Protein AF-A0A2E9WPB1-F1 (afdb_monomer)

Radius of gyration: 31.23 Å; Cα contacts (8 Å, |Δi|>4): 166; chains: 1; bounding box: 77×35×114 Å

Sequence (218 aa):
MKWTTATLALFSVGTLLLTGKVLLHPNRATPSEILDGVQAARERGITDTALLLRDLDRAVRDSASDASEPADPNLAVQLLRCRAELRAHLGDYKTAMEDLDTALALDTEAEAGLSHLKLVYQAEDGDRSGALLAALTLRDRFPKFLQAHTLAGTLASEEAEAALQRAIAKTDHTLLRQDSVSARPLLATIAARAAGADPERARQATPLRGLFLPKHRM

Solvent-accessible surface area (backbone atoms only — not comparable to full-atom values): 12396 Å² total; per-residue (Å²): 136,86,84,68,81,68,71,68,61,61,61,64,58,59,58,53,66,70,57,54,74,77,76,72,68,75,92,67,77,47,50,65,57,47,48,53,52,48,54,55,34,54,76,69,65,60,77,63,58,70,61,50,47,54,52,42,58,46,26,57,50,48,56,74,65,50,84,89,50,84,70,52,59,67,59,53,31,50,45,27,46,56,44,18,54,55,32,40,75,72,68,38,28,68,66,14,38,53,30,37,51,57,34,55,72,58,73,51,96,54,45,70,61,48,50,50,53,39,35,52,35,37,32,74,72,63,43,41,70,62,25,29,57,50,25,48,51,47,21,71,75,36,76,84,45,62,67,30,50,53,50,24,52,49,44,50,50,52,53,50,50,52,49,49,51,52,51,50,54,52,40,56,75,71,41,57,74,72,55,28,64,63,39,49,61,43,53,51,55,53,70,51,93,52,92,85,37,67,70,54,32,59,56,44,49,56,64,50,53,58,71,76,50,84,80,77,82,124

Nearest PDB structures (foldseek):
  5l0y-assembly7_G  TM=8.390E-01  e=1.234E-03  Thermochaetoides thermophila DSM 1495
  5l0y-assembly2_B  TM=8.206E-01  e=1.974E-03  Thermochaetoides thermophila DSM 1495
  5l0y-assembly3_C  TM=8.207E-01  e=3.469E-03  Thermochaetoides thermophila DSM 1495
  5l0y-assembly1_A  TM=7.966E-01  e=3.811E-03  Thermochaetoides thermophila DSM 1495
  5l0w-assembly1_B  TM=7.202E-01  e=4.388E-03  Thermochaetoides thermophila

pLDDT: mean 83.39, std 17.53, range [34.84, 98.44]

Foldseek 3Di:
DDDDPPPVVVVVVVVCVVCVVVPPDDCDQALVSLLVVLVVCVVVVPDPLVVNLVSLVVNLVCLVPDPPDDRDLVSNLSSLQSNLVSCVVVVNLVVSLVSLVVNCVSPDPCNLVSQLVNLVSCVSPPVLVVSLVSLVVSCVVVVPPVSSVVSNVVSVVVVLVVVLVVVLVVLCVQADPVLSVVLNVLSCLLSDPDPPCPVVNVVSVVVNVVRNDDPPDD

Secondary structure (DSSP, 8-state):
----TTSSHHHHHHTHHHHTTSS----PPPHHHHHHHHHHHHHTT---HHHHHHHHHHHHHHHHH-SSS---HHHHHHHHHHHHHHHHHTT-HHHHHHHHHHHHTT--TTHHHHHHHHHHHHHHTT-HHHHHHHHHHHHHH-TT-HHHHHHHHHHHHHHHHHHHHHHHHHHHHHS-HHHHHHHHHHHHHHH---TT-HHHHHHHHHHHHHHTS-----

Mean predicted aligned error: 11.28 Å

Structure (mmCIF, N/CA/C/O backbone):
data_AF-A0A2E9WPB1-F1
#
_entry.id   AF-A0A2E9WPB1-F1
#
loop_
_atom_site.group_PDB
_atom_site.id
_atom_site.type_symbol
_atom_site.label_atom_id
_atom_site.label_alt_id
_atom_site.label_comp_id
_atom_site.label_asym_id
_atom_site.label_entity_id
_atom_site.label_seq_id
_atom_site.pdbx_PDB_ins_code
_atom_site.Cartn_x
_atom_site.Cartn_y
_atom_site.Cartn_z
_atom_site.occupancy
_atom_site.B_iso_or_equiv
_atom_site.auth_seq_id
_atom_site.auth_comp_id
_atom_site.auth_asym_id
_atom_site.auth_atom_id
_atom_site.pdbx_PDB_model_num
ATOM 1 N N . MET A 1 1 ? 39.490 -15.610 -75.247 1.00 46.75 1 MET A N 1
ATOM 2 C CA . MET A 1 1 ? 38.350 -15.790 -74.319 1.00 46.75 1 MET A CA 1
ATOM 3 C C . MET A 1 1 ? 37.928 -14.427 -73.800 1.00 46.75 1 MET A C 1
ATOM 5 O O . MET A 1 1 ? 38.699 -13.795 -73.093 1.00 46.75 1 MET A O 1
ATOM 9 N N . LYS A 1 2 ? 36.766 -13.935 -74.242 1.00 43.31 2 LYS A N 1
ATOM 10 C CA . LYS A 1 2 ? 36.213 -12.634 -73.847 1.00 43.31 2 LYS A CA 1
ATOM 11 C C . LYS A 1 2 ? 35.407 -12.841 -72.565 1.00 43.31 2 LYS A C 1
ATOM 13 O O . LYS A 1 2 ? 34.354 -13.466 -72.616 1.00 43.31 2 LYS A O 1
ATOM 18 N N . TRP A 1 3 ? 35.927 -12.380 -71.433 1.00 45.41 3 TRP A N 1
ATOM 19 C CA . TRP A 1 3 ? 35.174 -12.347 -70.183 1.00 45.41 3 TRP A CA 1
ATOM 20 C C . TRP A 1 3 ? 34.178 -11.195 -70.274 1.00 45.41 3 TRP A C 1
ATOM 22 O O . TRP A 1 3 ? 34.555 -10.026 -70.305 1.00 45.41 3 TRP A O 1
ATOM 32 N N . THR A 1 4 ? 32.906 -11.545 -70.425 1.00 57.31 4 THR A N 1
ATOM 33 C CA . THR A 1 4 ? 31.789 -10.609 -70.435 1.00 57.31 4 THR A CA 1
ATOM 34 C C . THR A 1 4 ? 31.564 -10.056 -69.033 1.00 57.31 4 THR A C 1
ATOM 36 O O . THR A 1 4 ? 31.562 -10.795 -68.053 1.00 57.31 4 THR A O 1
ATOM 39 N N . THR A 1 5 ? 31.315 -8.755 -68.994 1.00 53.75 5 THR A N 1
ATOM 40 C CA . THR A 1 5 ? 30.950 -7.819 -67.916 1.00 53.75 5 THR A CA 1
ATOM 41 C C . THR A 1 5 ? 29.921 -8.273 -66.860 1.00 53.75 5 THR A C 1
ATOM 43 O O . THR A 1 5 ? 29.579 -7.491 -65.979 1.00 53.75 5 THR A O 1
ATOM 46 N N . ALA A 1 6 ? 29.440 -9.515 -66.888 1.00 48.97 6 ALA A N 1
ATOM 47 C CA . ALA A 1 6 ? 28.387 -10.018 -66.007 1.00 48.97 6 ALA A CA 1
ATOM 48 C C . ALA A 1 6 ? 28.873 -10.440 -64.604 1.00 48.97 6 ALA A C 1
ATOM 50 O O . ALA A 1 6 ? 28.089 -10.425 -63.660 1.00 48.97 6 ALA A O 1
ATOM 51 N N . THR A 1 7 ? 30.152 -10.780 -64.418 1.00 50.19 7 THR A N 1
ATOM 52 C CA . THR A 1 7 ? 30.664 -11.260 -63.117 1.00 50.19 7 THR A CA 1
ATOM 53 C C . THR A 1 7 ? 31.031 -10.149 -62.130 1.00 50.19 7 THR A C 1
ATOM 55 O O . THR A 1 7 ? 31.076 -10.402 -60.930 1.00 50.19 7 THR A O 1
ATOM 58 N N . LEU A 1 8 ? 31.226 -8.909 -62.589 1.00 44.50 8 LEU A N 1
ATOM 59 C CA . LEU A 1 8 ? 31.570 -7.778 -61.713 1.00 44.50 8 LEU A CA 1
ATOM 60 C C . LEU A 1 8 ? 30.343 -7.110 -61.065 1.00 44.50 8 LEU A C 1
ATOM 62 O O . LEU A 1 8 ? 30.479 -6.451 -60.039 1.00 44.50 8 LEU A O 1
ATOM 66 N N . ALA A 1 9 ? 29.140 -7.328 -61.608 1.00 45.94 9 ALA A N 1
ATOM 67 C CA . ALA A 1 9 ? 27.898 -6.779 -61.055 1.00 45.94 9 ALA A CA 1
ATOM 68 C C . ALA A 1 9 ? 27.346 -7.581 -59.858 1.00 45.94 9 ALA A C 1
ATOM 70 O O . ALA A 1 9 ? 26.550 -7.061 -59.083 1.00 45.94 9 ALA A O 1
ATOM 71 N N . LEU A 1 10 ? 27.775 -8.834 -59.669 1.00 45.06 10 LEU A N 1
ATOM 72 C CA . LEU A 1 10 ? 27.308 -9.675 -58.557 1.00 45.06 10 LEU A CA 1
ATOM 73 C C . LEU A 1 10 ? 28.040 -9.399 -57.233 1.00 45.06 10 LEU A C 1
ATOM 75 O O . LEU A 1 10 ? 27.493 -9.678 -56.169 1.00 45.06 10 LEU A O 1
ATOM 79 N N . PHE A 1 11 ? 29.226 -8.782 -57.269 1.00 45.19 11 PHE A N 1
ATOM 80 C CA . PHE A 1 11 ? 29.961 -8.407 -56.053 1.00 45.19 11 PHE A CA 1
ATOM 81 C C . PHE A 1 11 ? 29.579 -7.033 -55.483 1.00 45.19 11 PHE A C 1
ATOM 83 O O . PHE A 1 11 ? 29.811 -6.791 -54.301 1.00 45.19 11 PHE A O 1
ATOM 90 N N . SER A 1 12 ? 28.954 -6.149 -56.267 1.00 43.69 12 SER A N 1
ATOM 91 C CA . SER A 1 12 ? 28.481 -4.845 -55.773 1.00 43.69 12 SER A CA 1
ATOM 92 C C . SER A 1 12 ? 27.097 -4.903 -55.117 1.00 43.69 12 SER A C 1
ATOM 94 O O . SER A 1 12 ? 26.762 -4.028 -54.325 1.00 43.69 12 SER A O 1
ATOM 96 N N . VAL A 1 13 ? 26.304 -5.947 -55.388 1.00 43.75 13 VAL A N 1
ATOM 97 C CA . VAL A 1 13 ? 25.007 -6.166 -54.719 1.00 43.75 13 VAL A CA 1
ATOM 98 C C . VAL A 1 13 ? 25.179 -6.920 -53.390 1.00 43.75 13 VAL A C 1
ATOM 100 O O . VAL A 1 13 ? 24.429 -6.686 -52.444 1.00 43.75 13 VAL A O 1
ATOM 103 N N . GLY A 1 14 ? 26.209 -7.767 -53.266 1.00 38.94 14 GLY A N 1
ATOM 104 C CA . GLY A 1 14 ? 26.486 -8.529 -52.040 1.00 38.94 14 GLY A CA 1
ATOM 105 C C . GLY A 1 14 ? 26.999 -7.687 -50.865 1.00 38.94 14 GLY A C 1
ATOM 106 O O . GLY A 1 14 ? 26.700 -7.992 -49.712 1.00 38.94 14 GLY A O 1
ATOM 107 N N . THR A 1 15 ? 27.721 -6.596 -51.126 1.00 44.78 15 THR A N 1
ATOM 108 C CA . THR A 1 15 ? 28.240 -5.708 -50.070 1.00 44.78 15 THR A CA 1
ATOM 109 C C . THR A 1 15 ? 27.214 -4.693 -49.572 1.00 44.78 15 THR A C 1
ATOM 111 O O . THR A 1 15 ? 27.321 -4.248 -48.430 1.00 44.78 15 THR A O 1
ATOM 114 N N . LEU A 1 16 ? 26.174 -4.384 -50.357 1.00 40.62 16 LEU A N 1
ATOM 115 C CA . LEU A 1 16 ? 25.089 -3.497 -49.921 1.00 40.62 16 LEU A CA 1
ATOM 116 C C . LEU A 1 16 ? 24.134 -4.167 -48.914 1.00 40.62 16 LEU A C 1
ATOM 118 O O . LEU A 1 16 ? 23.498 -3.486 -48.112 1.00 40.62 16 LEU A O 1
ATOM 122 N N . LEU A 1 17 ? 24.047 -5.501 -48.918 1.00 43.09 17 LEU A N 1
ATOM 123 C CA . LEU A 1 17 ? 23.184 -6.251 -47.996 1.00 43.09 17 LEU A CA 1
ATOM 124 C C . LEU A 1 17 ? 23.815 -6.487 -46.615 1.00 43.09 17 LEU A C 1
ATOM 126 O O . LEU A 1 17 ? 23.081 -6.722 -45.656 1.00 43.09 17 LEU A O 1
ATOM 130 N N . LEU A 1 18 ? 25.144 -6.378 -46.481 1.00 41.06 18 LEU A N 1
ATOM 131 C CA . LEU A 1 18 ? 25.813 -6.483 -45.176 1.00 41.06 18 LEU A CA 1
ATOM 132 C C . LEU A 1 18 ? 25.964 -5.140 -44.452 1.00 41.06 18 LEU A C 1
ATOM 134 O O . LEU A 1 18 ? 25.984 -5.123 -43.225 1.00 41.06 18 LEU A O 1
ATOM 138 N N . THR A 1 19 ? 26.002 -4.016 -45.168 1.00 43.44 19 THR A N 1
ATOM 139 C CA . THR A 1 19 ? 26.009 -2.675 -44.551 1.00 43.44 19 THR A CA 1
ATOM 140 C C . THR A 1 19 ? 24.603 -2.106 -44.343 1.00 43.44 19 THR A C 1
ATOM 142 O O . THR A 1 19 ? 24.406 -1.259 -43.474 1.00 43.44 19 THR A O 1
ATOM 145 N N . GLY A 1 20 ? 23.592 -2.625 -45.051 1.00 34.84 20 GLY A N 1
ATOM 146 C CA . GLY A 1 20 ? 22.192 -2.207 -44.914 1.00 34.84 20 GLY A CA 1
ATOM 147 C C . GLY A 1 20 ? 21.521 -2.556 -43.577 1.00 34.84 20 GLY A C 1
ATOM 148 O O . GLY A 1 20 ? 20.502 -1.956 -43.243 1.00 34.84 20 GLY A O 1
ATOM 149 N N . LYS A 1 21 ? 22.082 -3.474 -42.774 1.00 41.62 21 LYS A N 1
ATOM 150 C CA . LYS A 1 21 ? 21.557 -3.777 -41.427 1.00 41.62 21 LYS A CA 1
ATOM 151 C C . LYS A 1 21 ? 21.921 -2.731 -40.368 1.00 41.62 21 LYS A C 1
ATOM 153 O O . LYS A 1 21 ? 21.258 -2.681 -39.342 1.00 41.62 21 LYS A O 1
ATOM 158 N N . VAL A 1 22 ? 22.928 -1.891 -40.612 1.00 45.31 22 VAL A N 1
ATOM 159 C CA . VAL A 1 22 ? 23.455 -0.948 -39.604 1.00 45.31 22 VAL A CA 1
ATOM 160 C C . VAL A 1 22 ? 22.795 0.440 -39.688 1.00 45.31 22 VAL A C 1
ATOM 162 O O . VAL A 1 22 ? 22.916 1.239 -38.770 1.00 45.31 22 VAL A O 1
ATOM 165 N N . LEU A 1 23 ? 22.036 0.735 -40.750 1.00 47.06 23 LEU A N 1
ATOM 166 C CA . LEU A 1 23 ? 21.495 2.079 -41.027 1.00 47.06 23 LEU A CA 1
ATOM 167 C C . LEU A 1 23 ? 19.965 2.209 -40.905 1.00 47.06 23 LEU A C 1
ATOM 169 O O . LEU A 1 23 ? 19.412 3.251 -41.246 1.00 47.06 23 LEU A O 1
ATOM 173 N N . LEU A 1 24 ? 19.266 1.181 -40.411 1.00 45.50 24 LEU A N 1
ATOM 174 C CA . LEU A 1 24 ? 17.797 1.159 -40.293 1.00 45.50 24 LEU A CA 1
ATOM 175 C C . LEU A 1 24 ? 17.306 0.885 -38.865 1.00 45.50 24 LEU A C 1
ATOM 177 O O . LEU A 1 24 ? 16.265 0.262 -38.653 1.00 45.50 24 LEU A O 1
ATOM 181 N N . HIS A 1 25 ? 18.025 1.377 -37.864 1.00 48.59 25 HIS A N 1
ATOM 182 C CA . HIS A 1 25 ? 17.404 1.660 -36.577 1.00 48.59 25 HIS A CA 1
ATOM 183 C C . HIS A 1 25 ? 17.186 3.171 -36.528 1.00 48.59 25 HIS A C 1
ATOM 185 O O . HIS A 1 25 ? 18.154 3.907 -36.344 1.00 48.59 25 HIS A O 1
ATOM 191 N N . PRO A 1 26 ? 15.954 3.682 -36.766 1.00 51.97 26 PRO A N 1
ATOM 192 C CA . PRO A 1 26 ? 15.651 5.043 -36.334 1.00 51.97 26 PRO A CA 1
ATOM 193 C C . PRO A 1 26 ? 16.086 5.142 -34.873 1.00 51.97 26 PRO A C 1
ATOM 195 O O . PRO A 1 26 ? 15.879 4.175 -34.146 1.00 51.97 26 PRO A O 1
ATOM 198 N N . ASN A 1 27 ? 16.723 6.249 -34.492 1.00 60.03 27 ASN A N 1
ATOM 199 C CA . ASN A 1 27 ? 17.265 6.497 -33.158 1.00 60.03 27 ASN A CA 1
ATOM 200 C C . ASN A 1 27 ? 16.141 6.355 -32.112 1.00 60.03 27 ASN A C 1
ATOM 202 O O . ASN A 1 27 ? 15.433 7.314 -31.806 1.00 60.03 27 ASN A O 1
ATOM 206 N N . ARG A 1 28 ? 15.861 5.119 -31.693 1.00 72.12 28 ARG A N 1
ATOM 207 C CA . ARG A 1 28 ? 14.821 4.775 -30.732 1.00 72.12 28 ARG A CA 1
ATOM 208 C C . ARG A 1 28 ? 15.469 4.947 -29.379 1.00 72.12 28 ARG A C 1
ATOM 210 O O . ARG A 1 28 ? 16.511 4.346 -29.143 1.00 72.12 28 ARG A O 1
ATOM 217 N N . ALA A 1 29 ? 14.847 5.774 -28.546 1.00 83.81 29 ALA A N 1
ATOM 218 C CA . ALA A 1 29 ? 15.324 5.986 -27.195 1.00 83.81 29 ALA A CA 1
ATOM 219 C C . ALA A 1 29 ? 15.444 4.637 -26.477 1.00 83.81 29 ALA A C 1
ATOM 221 O O . ALA A 1 29 ? 14.522 3.817 -26.558 1.00 83.81 29 ALA A O 1
ATOM 222 N N . THR A 1 30 ? 16.573 4.405 -25.818 1.00 89.00 30 THR A N 1
ATOM 223 C CA . THR A 1 30 ? 16.781 3.179 -25.043 1.00 89.00 30 THR A CA 1
ATOM 224 C C . THR A 1 30 ? 15.855 3.162 -23.819 1.00 89.00 30 THR A C 1
ATOM 226 O O . THR A 1 30 ? 15.365 4.215 -23.392 1.00 89.00 30 THR A O 1
ATOM 229 N N . PRO A 1 31 ? 15.599 1.996 -23.196 1.00 91.12 31 PRO A N 1
ATOM 230 C CA . PRO A 1 31 ? 14.807 1.944 -21.969 1.00 91.12 31 PRO A CA 1
ATOM 231 C C . PRO A 1 31 ? 15.357 2.845 -20.848 1.00 91.12 31 PRO A C 1
ATOM 233 O O . PRO A 1 31 ? 14.570 3.439 -20.112 1.00 91.12 31 PRO A O 1
ATOM 236 N N . SER A 1 32 ? 16.683 3.008 -20.751 1.00 90.75 32 SER A N 1
ATOM 237 C CA . SER A 1 32 ? 17.312 3.931 -19.798 1.00 90.75 32 SER A CA 1
ATOM 238 C C . SER A 1 32 ? 17.051 5.400 -20.146 1.00 90.75 32 SER A C 1
ATOM 240 O O . SER A 1 32 ? 16.655 6.165 -19.274 1.00 90.75 32 SER A O 1
ATOM 242 N N . GLU A 1 33 ? 17.167 5.791 -21.418 1.00 91.75 33 GLU A N 1
ATOM 243 C CA . GLU A 1 33 ? 16.860 7.158 -21.863 1.00 91.75 33 GLU A CA 1
ATOM 244 C C . GLU A 1 33 ? 15.382 7.515 -21.651 1.00 91.75 33 GLU A C 1
ATOM 246 O O . GLU A 1 33 ? 15.050 8.649 -21.295 1.00 91.75 33 GLU A O 1
ATOM 251 N N . ILE A 1 34 ? 14.481 6.545 -21.839 1.00 92.69 34 ILE A N 1
ATOM 252 C CA . ILE A 1 34 ? 13.056 6.717 -21.538 1.00 92.69 34 ILE A CA 1
ATOM 253 C C . ILE A 1 34 ? 12.854 6.934 -20.036 1.00 92.69 34 ILE A C 1
ATOM 255 O O . ILE A 1 34 ? 12.121 7.848 -19.653 1.00 92.69 34 ILE A O 1
ATOM 259 N N . LEU A 1 35 ? 13.497 6.128 -19.186 1.00 92.56 35 LEU A N 1
ATOM 260 C CA . LEU A 1 35 ? 13.412 6.282 -17.734 1.00 92.56 35 LEU A CA 1
ATOM 261 C C . LEU A 1 35 ? 13.880 7.676 -17.292 1.00 92.56 35 LEU A C 1
ATOM 263 O O . LEU A 1 35 ? 13.148 8.355 -16.569 1.00 92.56 35 LEU A O 1
A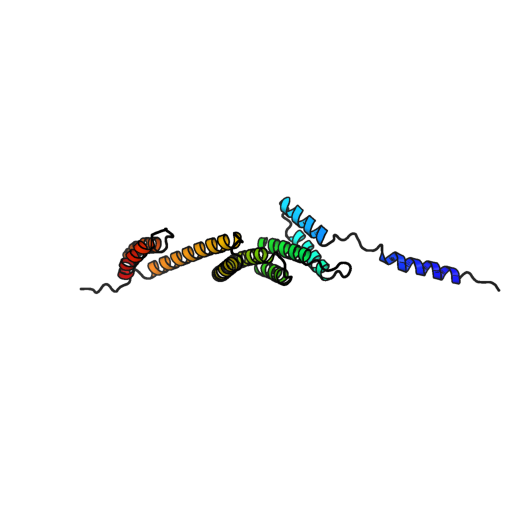TOM 267 N N . ASP A 1 36 ? 15.038 8.125 -17.776 1.00 93.06 36 ASP A N 1
ATOM 268 C CA . ASP A 1 36 ? 15.592 9.450 -17.476 1.00 93.06 36 ASP A CA 1
ATOM 269 C C . ASP A 1 36 ? 14.649 10.568 -17.941 1.00 93.06 36 ASP A C 1
ATOM 271 O O . ASP A 1 36 ? 14.374 11.525 -17.211 1.00 93.06 36 ASP A O 1
ATOM 275 N N . GLY A 1 37 ? 14.091 10.428 -19.148 1.00 92.38 37 GLY A N 1
ATOM 276 C CA . GLY A 1 37 ? 13.118 11.366 -19.700 1.00 92.38 37 GLY A CA 1
ATOM 277 C C . GLY A 1 37 ? 11.856 11.477 -18.843 1.00 92.38 37 GLY A C 1
ATOM 278 O O . GLY A 1 37 ? 11.390 12.587 -18.571 1.00 92.38 37 GLY A O 1
ATOM 279 N N . VAL A 1 38 ? 11.329 10.345 -18.368 1.00 92.25 38 VAL A N 1
ATOM 280 C CA . VAL A 1 38 ? 10.150 10.296 -17.492 1.00 92.25 38 VAL A CA 1
ATOM 281 C C . VAL A 1 38 ? 10.452 10.910 -16.128 1.00 92.25 38 VAL A C 1
ATOM 283 O O . VAL A 1 38 ? 9.656 11.709 -15.633 1.00 92.25 38 VAL A O 1
ATOM 286 N N . GLN A 1 39 ? 11.591 10.582 -15.517 1.00 91.06 39 GLN A N 1
ATOM 287 C CA . GLN A 1 39 ? 11.995 11.155 -14.230 1.00 91.06 39 GLN A CA 1
ATOM 288 C C . GLN A 1 39 ? 12.142 12.676 -14.332 1.00 91.06 39 GLN A C 1
ATOM 290 O O . GLN A 1 39 ? 11.520 13.412 -13.564 1.00 91.06 39 GLN A O 1
ATOM 295 N N . ALA A 1 40 ? 12.841 13.158 -15.359 1.00 90.19 40 ALA A N 1
ATOM 296 C CA . ALA A 1 40 ? 12.997 14.585 -15.603 1.00 90.19 40 ALA A CA 1
ATOM 297 C C . ALA A 1 40 ? 11.660 15.279 -15.928 1.00 90.19 40 ALA A C 1
ATOM 299 O O . ALA A 1 40 ? 11.459 16.446 -15.591 1.00 90.19 40 ALA A O 1
ATOM 300 N N . ALA A 1 41 ? 10.722 14.598 -16.594 1.00 88.75 41 ALA A N 1
ATOM 301 C CA . ALA A 1 41 ? 9.382 15.132 -16.832 1.00 88.75 41 ALA A CA 1
ATOM 302 C C . ALA A 1 41 ? 8.594 15.295 -15.523 1.00 88.75 41 ALA A C 1
ATOM 304 O O . ALA A 1 41 ? 7.958 16.332 -15.320 1.00 88.75 41 ALA A O 1
ATOM 305 N N . ARG A 1 42 ? 8.692 14.322 -14.609 1.00 85.50 42 ARG A N 1
ATOM 306 C CA . ARG A 1 42 ? 8.068 14.387 -13.278 1.00 85.50 42 ARG A CA 1
ATOM 307 C C . ARG A 1 42 ? 8.647 15.508 -12.423 1.00 85.50 42 ARG A C 1
ATOM 309 O O . ARG A 1 42 ? 7.881 16.253 -11.822 1.00 85.50 42 ARG A O 1
ATOM 316 N N . GLU A 1 43 ? 9.968 15.676 -12.416 1.00 86.38 43 GLU A N 1
ATOM 317 C CA . GLU A 1 43 ? 10.634 16.776 -11.700 1.00 86.38 43 GLU A CA 1
ATOM 318 C C . GLU A 1 43 ? 10.192 18.154 -12.205 1.00 86.38 43 GLU A C 1
ATOM 320 O O . GLU A 1 43 ? 10.041 19.093 -11.426 1.00 86.38 43 GLU A O 1
ATOM 325 N N . ARG A 1 44 ? 9.925 18.273 -13.510 1.00 86.50 44 ARG A N 1
ATOM 326 C CA . ARG A 1 44 ? 9.393 19.497 -14.128 1.00 86.50 44 ARG A CA 1
ATOM 327 C C . ARG A 1 44 ? 7.884 19.676 -13.938 1.00 86.50 44 ARG A C 1
ATOM 329 O O . ARG A 1 44 ? 7.336 20.663 -14.422 1.00 86.50 44 ARG A O 1
ATOM 336 N N . GLY A 1 45 ? 7.208 18.739 -13.272 1.00 82.88 45 GLY A N 1
ATOM 337 C CA . GLY A 1 45 ? 5.761 18.772 -13.070 1.00 82.88 45 GLY A CA 1
ATOM 338 C C . GLY A 1 45 ? 4.954 18.601 -14.360 1.00 82.88 45 GLY A C 1
ATOM 339 O O . GLY A 1 45 ? 3.827 19.084 -14.440 1.00 82.88 45 GLY A O 1
ATOM 340 N N . ILE A 1 46 ? 5.518 17.954 -15.386 1.00 75.75 46 ILE A N 1
ATOM 341 C CA . ILE A 1 46 ? 4.809 17.680 -16.642 1.00 75.75 46 ILE A CA 1
ATOM 342 C C . ILE A 1 46 ? 3.711 16.641 -16.381 1.00 75.75 46 ILE A C 1
ATOM 344 O O . ILE A 1 46 ? 3.959 15.594 -15.787 1.00 75.75 46 ILE A O 1
ATOM 348 N N . THR A 1 47 ? 2.497 16.930 -16.850 1.00 73.69 47 THR A N 1
ATOM 349 C CA . THR A 1 47 ? 1.272 16.192 -16.502 1.00 73.69 47 THR A CA 1
ATOM 350 C C . THR A 1 47 ? 0.748 15.261 -17.593 1.00 73.69 47 THR A C 1
ATOM 352 O O . THR A 1 47 ? -0.313 14.669 -17.404 1.00 73.69 47 THR A O 1
ATOM 355 N N . ASP A 1 48 ? 1.450 15.099 -18.721 1.00 87.50 48 ASP A N 1
ATOM 356 C CA . ASP A 1 48 ? 1.027 14.178 -19.788 1.00 87.50 48 ASP A CA 1
ATOM 357 C C . ASP A 1 48 ? 1.307 12.712 -19.406 1.00 87.50 48 ASP A C 1
ATOM 359 O O . ASP A 1 48 ? 2.173 12.028 -19.952 1.00 87.50 48 ASP A O 1
ATOM 363 N N . THR A 1 49 ? 0.578 12.236 -18.399 1.00 87.88 49 THR A N 1
ATOM 364 C CA . THR A 1 49 ? 0.696 10.895 -17.822 1.00 87.88 49 THR A CA 1
ATOM 365 C C . THR A 1 49 ? 0.426 9.801 -18.850 1.00 87.88 49 THR A C 1
ATOM 367 O O . THR A 1 49 ? 1.059 8.750 -18.790 1.00 87.88 49 THR A O 1
ATOM 370 N N . ALA A 1 50 ? -0.449 10.049 -19.828 1.00 90.31 50 ALA A N 1
ATOM 371 C CA . ALA A 1 50 ? -0.752 9.105 -20.899 1.00 90.31 50 ALA A CA 1
ATOM 372 C C . ALA A 1 50 ? 0.450 8.890 -21.831 1.00 90.31 50 ALA A C 1
ATOM 374 O O . ALA A 1 50 ? 0.773 7.747 -22.168 1.00 90.31 50 ALA A O 1
ATOM 375 N N . LEU A 1 51 ? 1.137 9.969 -22.226 1.00 91.06 51 LEU A N 1
ATOM 376 C CA . LEU A 1 51 ? 2.358 9.872 -23.024 1.00 91.06 51 LEU A CA 1
ATOM 377 C C . LEU A 1 51 ? 3.468 9.140 -22.260 1.00 91.06 51 LEU A C 1
ATOM 379 O O . LEU A 1 51 ? 4.063 8.207 -22.801 1.00 91.06 51 LEU A O 1
ATOM 383 N N . LEU A 1 52 ? 3.695 9.515 -20.998 1.00 93.12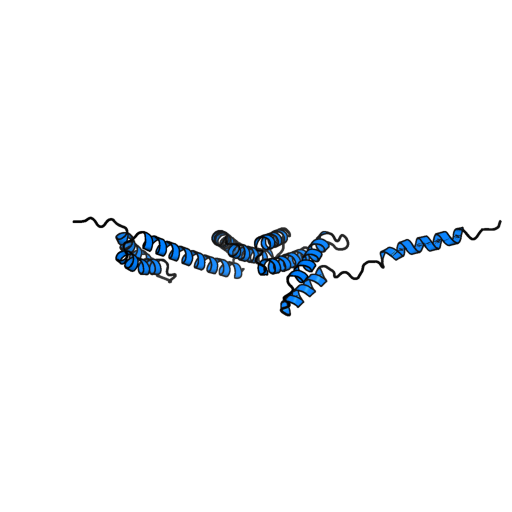 52 LEU A N 1
ATOM 384 C CA . LEU A 1 52 ? 4.728 8.905 -20.157 1.00 93.12 52 LEU A CA 1
ATOM 385 C C . LEU A 1 52 ? 4.472 7.408 -19.928 1.00 93.12 52 LEU A C 1
ATOM 387 O O . LEU A 1 52 ? 5.397 6.606 -20.031 1.00 93.12 52 LEU A O 1
ATOM 391 N N . LEU A 1 53 ? 3.219 7.009 -19.684 1.00 94.62 53 LEU A N 1
ATOM 392 C CA . LEU A 1 53 ? 2.849 5.596 -19.560 1.00 94.62 53 LEU A CA 1
ATOM 393 C C . LEU A 1 53 ? 3.094 4.824 -20.853 1.00 94.62 53 LEU A C 1
ATOM 395 O O . LEU A 1 53 ? 3.649 3.730 -20.808 1.00 94.62 53 LEU A O 1
ATOM 399 N N . ARG A 1 54 ? 2.744 5.402 -22.008 1.00 93.94 54 ARG A N 1
ATOM 400 C CA . ARG A 1 54 ? 2.993 4.772 -23.311 1.00 93.94 54 ARG A CA 1
ATOM 401 C C . ARG A 1 54 ? 4.483 4.528 -23.546 1.00 93.94 54 ARG A C 1
ATOM 403 O O . ARG A 1 54 ? 4.854 3.497 -24.111 1.00 93.94 54 ARG A O 1
ATOM 410 N N . ASP A 1 55 ? 5.326 5.477 -23.156 1.00 93.38 55 ASP A N 1
ATOM 411 C CA . ASP A 1 55 ? 6.770 5.351 -23.318 1.00 93.38 55 ASP A CA 1
ATOM 412 C C . ASP A 1 55 ? 7.357 4.337 -22.326 1.00 93.38 55 ASP A C 1
ATOM 414 O O . ASP A 1 55 ? 8.141 3.485 -22.743 1.00 93.38 55 ASP A O 1
ATOM 418 N N . LEU A 1 56 ? 6.891 4.305 -21.071 1.00 94.44 56 LEU A N 1
ATOM 419 C CA . LEU A 1 56 ? 7.260 3.254 -20.111 1.00 94.44 56 LEU A CA 1
ATOM 420 C C . LEU A 1 56 ? 6.787 1.857 -20.538 1.00 94.44 56 LEU A C 1
ATOM 422 O O . LEU A 1 56 ? 7.533 0.895 -20.398 1.00 94.44 56 LEU A O 1
ATOM 426 N N . ASP A 1 57 ? 5.587 1.718 -21.105 1.00 94.50 57 ASP A N 1
ATOM 427 C CA . ASP A 1 57 ? 5.086 0.442 -21.637 1.00 94.50 57 ASP A CA 1
ATOM 428 C C . ASP A 1 57 ? 5.940 -0.078 -22.794 1.00 94.50 57 ASP A C 1
ATOM 430 O O . ASP A 1 57 ? 6.057 -1.289 -23.007 1.00 94.50 57 ASP A O 1
ATOM 434 N N . ARG A 1 58 ? 6.519 0.829 -23.583 1.00 91.56 58 ARG A N 1
ATOM 435 C CA . ARG A 1 58 ? 7.523 0.468 -24.581 1.00 91.56 58 ARG A CA 1
ATOM 436 C C . ARG A 1 58 ? 8.817 0.040 -23.892 1.00 91.56 58 ARG A C 1
ATOM 438 O O . ARG A 1 58 ? 9.266 -1.068 -24.146 1.00 91.56 58 ARG A O 1
ATOM 445 N N . ALA A 1 59 ? 9.347 0.855 -22.983 1.00 92.31 59 ALA A N 1
ATOM 446 C CA . ALA A 1 59 ? 10.609 0.587 -22.298 1.00 92.31 59 ALA A CA 1
ATOM 447 C C . ALA A 1 59 ? 10.614 -0.747 -21.533 1.00 92.31 59 ALA A C 1
ATOM 449 O O . ALA A 1 59 ? 11.571 -1.498 -21.662 1.00 92.31 59 ALA A O 1
ATOM 450 N N . VAL A 1 60 ? 9.539 -1.082 -20.808 1.00 92.19 60 VAL A N 1
ATOM 451 C CA . VAL A 1 60 ? 9.402 -2.360 -20.078 1.00 92.19 60 VAL A CA 1
ATOM 452 C C . VAL A 1 60 ? 9.383 -3.564 -21.028 1.00 92.19 60 VAL A C 1
ATOM 454 O O . VAL A 1 60 ? 9.933 -4.618 -20.714 1.00 92.19 60 VAL A O 1
ATOM 457 N N . ARG A 1 61 ? 8.739 -3.437 -22.196 1.00 89.44 61 ARG A N 1
ATOM 458 C CA . ARG A 1 61 ? 8.731 -4.511 -23.205 1.00 89.44 61 ARG A CA 1
ATOM 459 C C . ARG A 1 61 ? 10.097 -4.668 -23.854 1.00 89.44 61 ARG A C 1
ATOM 461 O O . ARG A 1 61 ? 10.579 -5.789 -23.987 1.00 89.44 61 ARG A O 1
ATOM 468 N N . ASP A 1 62 ? 10.709 -3.551 -24.227 1.00 87.50 62 ASP A N 1
ATOM 469 C CA . ASP A 1 62 ? 12.010 -3.536 -24.883 1.00 87.50 62 ASP A CA 1
ATOM 470 C C . ASP A 1 62 ? 13.078 -4.099 -23.926 1.00 87.50 62 ASP A C 1
ATOM 472 O O . ASP A 1 62 ? 13.794 -5.019 -24.314 1.00 87.50 62 ASP A O 1
ATOM 476 N N . SER A 1 63 ? 13.073 -3.709 -22.642 1.00 84.19 63 SER A N 1
ATOM 477 C CA . SER A 1 63 ? 13.996 -4.231 -21.617 1.00 84.19 63 SER A CA 1
ATOM 478 C C . SER A 1 63 ? 13.875 -5.738 -21.363 1.00 84.19 63 SER A C 1
ATOM 480 O O . SER A 1 63 ? 14.814 -6.349 -20.865 1.00 84.19 63 SER A O 1
ATOM 482 N N . ALA A 1 64 ? 12.726 -6.345 -21.674 1.00 76.25 64 ALA A N 1
ATOM 483 C CA . ALA A 1 64 ? 12.506 -7.787 -21.541 1.00 76.25 64 ALA A CA 1
ATOM 484 C C . ALA A 1 64 ? 12.870 -8.582 -22.811 1.00 76.25 64 ALA A C 1
ATOM 486 O O . ALA A 1 64 ? 12.992 -9.804 -22.754 1.00 76.25 64 ALA A O 1
ATOM 487 N N . SER A 1 65 ? 12.990 -7.909 -23.960 1.00 70.50 65 SER A N 1
ATOM 488 C CA . SER A 1 65 ? 13.144 -8.543 -25.279 1.00 70.50 65 SER A CA 1
ATOM 489 C C . SER A 1 65 ? 14.509 -8.328 -25.925 1.00 70.50 65 SER A C 1
ATOM 491 O O . SER A 1 65 ? 14.848 -9.048 -26.868 1.00 70.50 65 SER A O 1
ATOM 493 N N . ASP A 1 66 ? 15.282 -7.350 -25.451 1.00 60.69 66 ASP A N 1
ATOM 494 C CA . ASP A 1 66 ? 16.549 -7.009 -26.075 1.00 60.69 66 ASP A CA 1
ATOM 495 C C . ASP A 1 66 ? 17.622 -8.060 -25.752 1.00 60.69 66 ASP A C 1
ATOM 497 O O . AS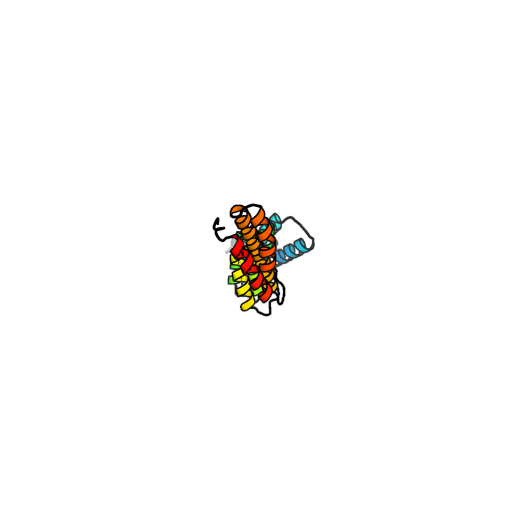P A 1 66 ? 18.046 -8.227 -24.613 1.00 60.69 66 ASP A O 1
ATOM 501 N N . ALA A 1 67 ? 18.041 -8.803 -26.777 1.00 53.03 67 ALA A N 1
ATOM 502 C CA . ALA A 1 67 ? 19.119 -9.788 -26.694 1.00 53.03 67 ALA A CA 1
ATOM 503 C C . ALA A 1 67 ? 20.516 -9.147 -26.829 1.00 53.03 67 ALA A C 1
ATOM 505 O O . ALA A 1 67 ? 21.522 -9.857 -26.759 1.00 53.03 67 ALA A O 1
ATOM 506 N N . SER A 1 68 ? 20.577 -7.833 -27.083 1.00 52.66 68 SER A N 1
ATOM 507 C CA . SER A 1 68 ? 21.816 -7.080 -27.329 1.00 52.66 68 SER A CA 1
ATOM 508 C C . SER A 1 68 ? 22.585 -6.763 -26.047 1.00 52.66 68 SER A C 1
ATOM 510 O O . SER A 1 68 ? 23.811 -6.671 -26.077 1.00 52.66 68 SER A O 1
ATOM 512 N N . GLU A 1 69 ? 21.875 -6.620 -24.928 1.00 55.66 69 GLU A N 1
ATOM 513 C CA . GLU A 1 69 ? 22.428 -6.343 -23.605 1.00 55.66 69 GLU A CA 1
ATOM 514 C C . GLU A 1 69 ? 21.861 -7.349 -22.593 1.00 55.66 69 GLU A C 1
ATOM 516 O O . GLU A 1 69 ? 20.707 -7.763 -22.716 1.00 55.66 69 GLU A O 1
ATOM 521 N N . PRO A 1 70 ? 22.645 -7.798 -21.598 1.00 55.19 70 PRO A N 1
ATOM 522 C CA . PRO A 1 70 ? 22.093 -8.603 -20.518 1.00 55.19 70 PRO A CA 1
ATOM 523 C C . PRO A 1 70 ? 21.004 -7.793 -19.808 1.00 55.19 70 PRO A C 1
ATOM 525 O O . PRO A 1 70 ? 21.236 -6.641 -19.451 1.00 55.19 70 PRO A O 1
ATOM 528 N N . ALA A 1 71 ? 19.831 -8.398 -19.601 1.00 71.56 71 ALA A N 1
ATOM 529 C CA . ALA A 1 71 ? 18.726 -7.757 -18.898 1.00 71.56 71 ALA A CA 1
ATOM 530 C C . ALA A 1 71 ? 19.211 -7.233 -17.538 1.00 71.56 71 ALA A C 1
ATOM 532 O O . ALA A 1 71 ? 19.551 -8.033 -16.668 1.00 71.56 71 ALA A O 1
ATOM 533 N N . ASP A 1 72 ? 19.268 -5.908 -17.374 1.00 85.50 72 ASP A N 1
ATOM 534 C CA . ASP A 1 72 ? 19.596 -5.262 -16.104 1.00 85.50 72 ASP A CA 1
ATOM 535 C C . ASP A 1 72 ? 18.360 -5.324 -15.189 1.00 85.50 72 ASP A C 1
ATOM 537 O O . ASP A 1 72 ? 17.381 -4.599 -15.426 1.00 85.50 72 ASP A O 1
ATOM 541 N N . PRO A 1 73 ? 18.370 -6.164 -14.133 1.00 87.75 73 PRO A N 1
ATOM 542 C CA . PRO A 1 73 ? 17.225 -6.298 -13.241 1.00 87.75 73 PRO A CA 1
ATOM 543 C C . PRO A 1 73 ? 16.907 -4.981 -12.530 1.00 87.75 73 PRO A C 1
ATOM 545 O O . PRO A 1 73 ? 15.745 -4.693 -12.252 1.00 87.75 73 PRO A O 1
ATOM 548 N N . ASN A 1 74 ? 17.915 -4.143 -12.276 1.00 90.38 74 ASN A N 1
ATOM 549 C CA . ASN A 1 74 ? 17.729 -2.869 -11.600 1.00 90.38 74 ASN A CA 1
ATOM 550 C C . ASN A 1 74 ? 17.049 -1.838 -12.513 1.00 90.38 74 ASN A C 1
ATOM 552 O O . ASN A 1 74 ? 16.179 -1.093 -12.055 1.00 90.38 74 ASN A O 1
ATOM 556 N N . LEU A 1 75 ? 17.388 -1.808 -13.805 1.00 91.19 75 LEU A N 1
ATOM 557 C CA . LEU A 1 75 ? 16.675 -0.981 -14.782 1.00 91.19 75 LEU A CA 1
ATOM 558 C C . LEU A 1 75 ? 15.213 -1.426 -14.920 1.00 91.19 75 LEU A C 1
ATOM 560 O O . LEU A 1 75 ? 14.309 -0.590 -14.868 1.00 91.19 75 LEU A O 1
ATOM 564 N N . ALA A 1 76 ? 14.968 -2.735 -15.025 1.00 91.94 76 ALA A N 1
ATOM 565 C CA . ALA A 1 76 ? 13.615 -3.283 -15.107 1.00 91.94 76 ALA A CA 1
ATOM 566 C C . ALA A 1 76 ? 12.773 -2.927 -13.868 1.00 91.94 76 ALA A C 1
ATOM 568 O O . ALA A 1 76 ? 11.643 -2.454 -14.006 1.00 91.94 76 ALA A O 1
ATOM 569 N N . VAL A 1 77 ? 13.338 -3.062 -12.661 1.00 94.31 77 VAL A N 1
ATOM 570 C CA . VAL A 1 77 ? 12.688 -2.640 -11.410 1.00 94.31 77 VAL A CA 1
ATOM 571 C C . VAL A 1 77 ? 12.345 -1.151 -11.425 1.00 94.31 77 VAL A C 1
ATOM 573 O O . VAL A 1 77 ? 11.237 -0.776 -11.039 1.00 94.31 77 VAL A O 1
ATOM 576 N N . GLN A 1 78 ? 13.256 -0.287 -11.878 1.00 94.62 78 GLN A N 1
ATOM 577 C CA . GLN A 1 78 ? 12.999 1.154 -11.924 1.00 94.62 78 GLN A CA 1
ATOM 578 C C . GLN A 1 78 ? 11.892 1.520 -12.917 1.00 94.62 78 GLN A C 1
ATOM 580 O O . GLN A 1 78 ? 11.025 2.330 -12.583 1.00 94.62 78 GLN A O 1
ATOM 585 N N . LEU A 1 79 ? 11.883 0.900 -14.099 1.00 95.12 79 LEU A N 1
ATOM 586 C CA . LEU A 1 79 ? 10.837 1.090 -15.104 1.00 95.12 79 LEU A CA 1
ATOM 587 C C . LEU A 1 79 ? 9.465 0.651 -14.580 1.00 95.12 79 LEU A C 1
ATOM 589 O O . LEU A 1 79 ? 8.501 1.415 -14.669 1.00 95.12 79 LEU A O 1
ATOM 593 N N . LEU A 1 80 ? 9.387 -0.541 -13.980 1.00 96.75 80 LEU A N 1
ATOM 594 C CA . LEU A 1 80 ? 8.163 -1.069 -13.373 1.00 96.75 80 LEU A CA 1
ATOM 595 C C . LEU A 1 80 ? 7.674 -0.183 -12.225 1.00 96.75 80 LEU A C 1
ATOM 597 O O . LEU A 1 80 ? 6.496 0.160 -12.182 1.00 96.75 80 LEU A O 1
ATOM 601 N N . ARG A 1 81 ? 8.572 0.268 -11.341 1.00 96.38 81 ARG A N 1
ATOM 602 C CA . ARG A 1 81 ? 8.228 1.191 -10.250 1.00 96.38 81 ARG A CA 1
ATOM 603 C C . ARG A 1 81 ? 7.682 2.515 -10.781 1.00 96.38 81 ARG A C 1
ATOM 605 O O . ARG A 1 81 ? 6.640 2.972 -10.321 1.00 96.38 81 ARG A O 1
ATOM 612 N N . CYS A 1 82 ? 8.353 3.134 -11.753 1.00 95.19 82 CYS A N 1
ATOM 613 C CA . CYS A 1 82 ? 7.883 4.389 -12.340 1.00 95.19 82 CYS A CA 1
ATOM 614 C C . CYS A 1 82 ? 6.525 4.226 -13.031 1.00 95.19 82 CYS A C 1
ATOM 616 O O . CYS A 1 82 ? 5.681 5.120 -12.939 1.00 95.19 82 CYS A O 1
ATOM 618 N N . ARG A 1 83 ? 6.288 3.082 -13.683 1.00 96.50 83 ARG A N 1
ATOM 619 C CA . ARG A 1 83 ? 4.999 2.785 -14.309 1.00 96.50 83 ARG A CA 1
ATOM 620 C C . ARG A 1 83 ? 3.901 2.575 -13.270 1.00 96.50 83 ARG A C 1
ATOM 622 O O . ARG A 1 83 ? 2.827 3.158 -13.421 1.00 96.50 83 ARG A O 1
ATOM 629 N N . ALA A 1 84 ? 4.192 1.838 -12.198 1.00 97.62 84 ALA A N 1
ATOM 630 C CA . ALA A 1 84 ? 3.283 1.640 -11.075 1.00 97.62 84 ALA A CA 1
ATOM 631 C C . ALA A 1 84 ? 2.857 2.977 -10.454 1.00 97.62 84 ALA A C 1
ATOM 633 O O . ALA A 1 84 ? 1.670 3.218 -10.260 1.00 97.62 84 ALA A O 1
ATOM 634 N N . GLU A 1 85 ? 3.807 3.884 -10.217 1.00 94.75 85 GLU A N 1
ATOM 635 C CA . GLU A 1 85 ? 3.520 5.213 -9.668 1.00 94.75 85 GLU A CA 1
ATOM 636 C C . GLU A 1 85 ? 2.608 6.039 -10.581 1.00 94.75 85 GLU A C 1
ATOM 638 O O . GLU A 1 85 ? 1.644 6.642 -10.108 1.00 94.75 85 GLU A O 1
ATOM 643 N N . LEU A 1 8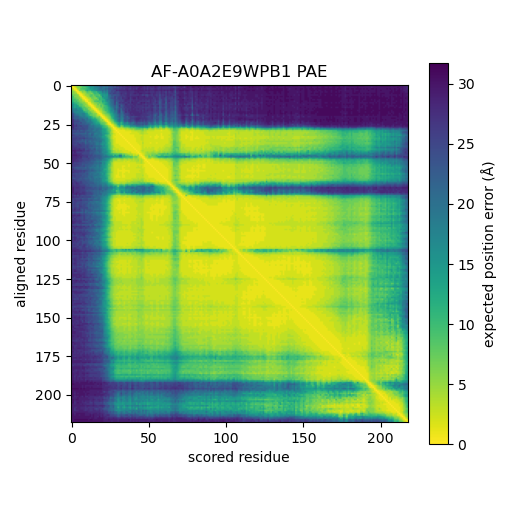6 ? 2.853 6.034 -11.895 1.00 94.25 86 LEU A N 1
ATOM 644 C CA . LEU A 1 86 ? 1.982 6.729 -12.845 1.00 94.25 86 LEU A CA 1
ATOM 645 C C . LEU A 1 86 ? 0.582 6.105 -12.931 1.00 94.25 86 LEU A C 1
ATOM 647 O O . LEU A 1 86 ? -0.397 6.843 -13.011 1.00 94.25 86 LEU A O 1
ATOM 651 N N . ARG A 1 87 ? 0.462 4.774 -12.876 1.00 95.88 87 ARG A N 1
ATOM 652 C CA . ARG A 1 87 ? -0.838 4.079 -12.841 1.00 95.88 87 ARG A CA 1
ATOM 653 C C . ARG A 1 87 ? -1.611 4.395 -11.562 1.00 95.88 87 ARG A C 1
ATOM 655 O O . ARG A 1 87 ? -2.787 4.745 -11.632 1.00 95.88 87 ARG A O 1
ATOM 662 N N . ALA A 1 88 ? -0.940 4.390 -10.414 1.00 95.44 88 ALA A N 1
ATOM 663 C CA . ALA A 1 88 ? -1.537 4.770 -9.138 1.00 95.44 88 ALA A CA 1
ATOM 664 C C . ALA A 1 88 ? -2.004 6.237 -9.122 1.00 95.44 88 ALA A C 1
ATOM 666 O O . ALA A 1 88 ? -3.064 6.535 -8.578 1.00 95.44 88 ALA A O 1
ATOM 667 N N . HIS A 1 89 ? -1.280 7.155 -9.776 1.00 91.69 89 HIS A N 1
ATOM 668 C CA . HIS A 1 89 ? -1.741 8.539 -9.957 1.00 91.69 89 HIS A CA 1
ATOM 669 C C . HIS A 1 89 ? -3.033 8.653 -10.782 1.00 91.69 89 HIS A C 1
ATOM 671 O O . HIS A 1 89 ? -3.769 9.626 -10.624 1.00 91.69 89 HIS A O 1
ATOM 677 N N . LEU A 1 90 ? -3.323 7.671 -11.637 1.00 93.44 90 LEU A N 1
ATOM 678 C CA . LEU A 1 90 ? -4.584 7.566 -12.375 1.00 93.44 90 LEU A CA 1
ATOM 679 C C . LEU A 1 90 ? -5.672 6.793 -11.605 1.00 93.44 90 LEU A C 1
ATOM 681 O O . LEU A 1 90 ? -6.763 6.599 -12.137 1.00 93.44 90 LEU A O 1
ATOM 685 N N . GLY A 1 91 ? -5.395 6.353 -10.372 1.00 94.81 91 GLY A N 1
ATOM 686 C CA . GLY A 1 91 ? -6.295 5.524 -9.565 1.00 94.81 91 GLY A CA 1
ATOM 687 C C . GLY A 1 91 ? -6.317 4.045 -9.965 1.00 94.81 91 GLY A C 1
ATOM 688 O O . GLY A 1 91 ? -7.118 3.280 -9.433 1.00 94.81 91 GLY A O 1
ATOM 689 N N . ASP A 1 92 ? -5.447 3.618 -10.883 1.00 97.12 92 ASP A N 1
ATOM 690 C CA . ASP A 1 92 ? -5.325 2.220 -11.304 1.00 97.12 92 ASP A CA 1
ATOM 691 C C . ASP A 1 92 ? -4.377 1.451 -10.370 1.00 97.12 92 ASP A C 1
ATOM 693 O O . ASP A 1 92 ? -3.270 1.042 -10.734 1.00 97.12 92 ASP A O 1
ATOM 697 N N . TYR A 1 93 ? -4.801 1.305 -9.113 1.00 97.88 93 TYR A N 1
ATOM 698 C CA . TYR A 1 93 ? -3.994 0.682 -8.063 1.00 97.88 93 TYR A CA 1
ATOM 699 C C . TYR A 1 93 ? -3.748 -0.806 -8.310 1.00 97.88 93 TYR A C 1
ATOM 701 O O . TYR A 1 93 ? -2.671 -1.304 -7.994 1.00 97.88 93 TYR A O 1
ATOM 709 N N . LYS A 1 94 ? -4.705 -1.519 -8.912 1.00 97.69 94 LYS A N 1
ATOM 710 C CA . LYS A 1 94 ? -4.566 -2.955 -9.198 1.00 97.69 94 LYS A CA 1
ATOM 711 C C . LYS A 1 94 ? -3.443 -3.217 -10.188 1.00 97.69 94 LYS A C 1
ATOM 713 O O . LYS A 1 94 ? -2.521 -3.962 -9.870 1.00 97.69 94 LYS A O 1
ATOM 718 N N . THR A 1 95 ? -3.463 -2.531 -11.327 1.00 97.62 95 THR A N 1
ATOM 719 C CA . THR A 1 95 ? -2.419 -2.693 -12.343 1.00 97.62 95 THR A CA 1
ATOM 720 C C . THR A 1 95 ? -1.078 -2.121 -11.860 1.00 97.62 95 THR A C 1
ATOM 722 O O . THR A 1 95 ? -0.014 -2.627 -12.213 1.00 97.62 95 THR A O 1
ATOM 725 N N . ALA A 1 96 ? -1.091 -1.096 -10.997 1.00 98.12 96 ALA A N 1
ATOM 726 C CA . ALA A 1 96 ? 0.122 -0.629 -10.325 1.00 98.12 96 ALA A CA 1
ATOM 727 C C . ALA A 1 96 ? 0.729 -1.696 -9.394 1.00 98.12 96 ALA A C 1
ATOM 729 O O . ALA A 1 96 ? 1.943 -1.883 -9.381 1.00 98.12 96 ALA A O 1
ATOM 730 N N . MET A 1 97 ? -0.092 -2.419 -8.628 1.00 98.44 97 MET A N 1
ATOM 731 C CA . MET A 1 97 ? 0.384 -3.507 -7.769 1.00 98.44 97 MET A CA 1
ATOM 732 C C . MET A 1 97 ? 0.932 -4.692 -8.575 1.00 98.44 97 MET A C 1
ATOM 734 O O . MET A 1 97 ? 1.928 -5.272 -8.154 1.00 98.44 97 MET A O 1
ATOM 738 N N . GLU A 1 98 ? 0.358 -5.013 -9.739 1.00 98.12 98 GLU A N 1
ATOM 739 C CA . GLU A 1 98 ? 0.894 -6.044 -10.649 1.00 98.12 98 GLU A CA 1
ATOM 740 C C . GLU A 1 98 ? 2.311 -5.703 -11.148 1.00 98.12 98 GLU A C 1
ATOM 742 O O . GLU A 1 98 ? 3.188 -6.571 -11.217 1.00 98.12 98 GLU A O 1
ATOM 747 N N . ASP A 1 99 ? 2.571 -4.425 -11.441 1.00 97.88 99 ASP A N 1
ATOM 748 C CA . ASP A 1 99 ? 3.915 -3.951 -11.789 1.00 97.88 99 ASP A CA 1
ATOM 749 C C . ASP A 1 99 ? 4.895 -4.119 -10.625 1.00 97.88 99 ASP A C 1
ATOM 751 O O . ASP A 1 99 ? 6.032 -4.552 -10.826 1.00 97.88 99 ASP A O 1
ATOM 755 N N . LEU A 1 100 ? 4.460 -3.802 -9.403 1.00 97.88 100 LEU A N 1
ATOM 756 C CA . LEU A 1 100 ? 5.284 -3.961 -8.205 1.00 97.88 100 LEU A CA 1
ATOM 757 C C . LEU A 1 100 ? 5.545 -5.430 -7.877 1.00 97.88 100 LEU A C 1
ATOM 759 O O . LEU A 1 100 ? 6.651 -5.756 -7.460 1.00 97.88 100 LEU A O 1
ATOM 763 N N . ASP A 1 101 ? 4.581 -6.316 -8.111 1.00 97.62 101 ASP A N 1
ATOM 764 C CA . ASP A 1 101 ? 4.768 -7.761 -7.964 1.00 97.62 101 ASP A CA 1
ATOM 765 C C . ASP A 1 101 ? 5.780 -8.303 -8.967 1.00 97.62 101 ASP A C 1
ATOM 767 O O . ASP A 1 101 ? 6.663 -9.082 -8.605 1.00 97.62 101 ASP A O 1
ATOM 771 N N . THR A 1 102 ? 5.718 -7.816 -10.205 1.00 95.62 102 THR A N 1
ATOM 772 C CA . THR A 1 102 ? 6.725 -8.135 -11.221 1.00 95.62 102 THR A CA 1
ATOM 773 C C . THR A 1 102 ? 8.107 -7.625 -10.801 1.00 95.62 102 THR A C 1
ATOM 775 O O . THR A 1 102 ? 9.092 -8.342 -10.949 1.00 95.62 102 THR A O 1
ATOM 778 N N . ALA A 1 103 ? 8.197 -6.419 -10.230 1.00 95.12 103 ALA A N 1
ATOM 779 C CA . ALA A 1 103 ? 9.460 -5.852 -9.758 1.00 95.12 103 ALA A CA 1
ATOM 780 C C . ALA A 1 103 ? 10.028 -6.602 -8.539 1.00 95.12 103 ALA A C 1
ATOM 782 O O . ALA A 1 103 ? 11.233 -6.827 -8.459 1.00 95.12 103 ALA A O 1
ATOM 783 N N . LEU A 1 104 ? 9.172 -7.019 -7.602 1.00 95.50 104 LEU A N 1
ATOM 784 C CA . LEU A 1 104 ? 9.552 -7.816 -6.432 1.00 95.50 104 LEU A CA 1
ATOM 785 C C . LEU A 1 104 ? 10.066 -9.207 -6.826 1.00 95.50 104 LEU A C 1
ATOM 787 O O . LEU A 1 104 ? 10.975 -9.724 -6.181 1.00 95.50 104 LEU A O 1
ATOM 791 N N . ALA A 1 105 ? 9.537 -9.792 -7.904 1.00 94.94 105 ALA A N 1
ATOM 792 C CA . ALA A 1 105 ? 9.989 -11.083 -8.419 1.00 94.94 105 ALA A CA 1
ATOM 793 C C . ALA A 1 105 ? 11.420 -11.059 -8.994 1.00 94.94 105 ALA A C 1
ATOM 795 O O . ALA A 1 105 ? 12.011 -12.121 -9.179 1.00 94.94 105 ALA A O 1
ATOM 796 N N . LEU A 1 106 ? 11.983 -9.874 -9.262 1.00 90.19 106 LEU A N 1
ATOM 797 C CA . LEU A 1 106 ? 13.353 -9.711 -9.764 1.00 90.19 106 LEU A CA 1
ATOM 798 C C . LEU A 1 106 ? 14.428 -9.777 -8.661 1.00 90.19 106 LEU A C 1
ATOM 800 O O . LEU A 1 106 ? 15.598 -9.598 -8.983 1.00 90.19 106 LEU A O 1
ATOM 804 N N . ASP A 1 107 ? 14.038 -10.028 -7.403 1.00 79.50 107 ASP A N 1
ATOM 805 C CA . ASP A 1 107 ? 14.904 -10.199 -6.221 1.00 79.50 107 ASP A CA 1
ATOM 806 C C . ASP A 1 107 ? 16.025 -9.150 -6.127 1.00 79.50 107 ASP A C 1
ATOM 808 O O . ASP A 1 107 ? 17.189 -9.381 -6.457 1.00 79.50 107 ASP A O 1
ATOM 812 N N . THR A 1 108 ? 15.642 -7.939 -5.717 1.00 83.69 108 THR A N 1
ATOM 813 C CA . THR A 1 108 ? 16.549 -6.789 -5.638 1.00 83.69 108 THR A CA 1
ATOM 814 C C . THR A 1 108 ? 16.581 -6.195 -4.235 1.00 83.69 108 THR A C 1
ATOM 816 O O . THR A 1 108 ? 15.623 -6.294 -3.469 1.00 83.69 108 THR A O 1
ATOM 819 N N . GLU A 1 109 ? 17.648 -5.453 -3.929 1.00 88.94 109 GLU A N 1
ATOM 820 C CA . GLU A 1 109 ? 17.808 -4.682 -2.681 1.00 88.94 109 GLU A CA 1
ATOM 821 C C . GLU A 1 109 ? 16.684 -3.644 -2.446 1.00 88.94 109 GLU A C 1
ATOM 823 O O . GLU A 1 109 ? 16.550 -3.081 -1.358 1.00 88.94 109 GLU A O 1
ATOM 828 N N . ALA A 1 110 ? 15.846 -3.381 -3.455 1.00 91.38 110 ALA A N 1
ATOM 829 C CA . ALA A 1 110 ? 14.695 -2.490 -3.365 1.00 91.38 110 ALA A CA 1
ATOM 830 C C . ALA A 1 110 ? 13.455 -3.133 -2.707 1.00 91.38 110 ALA A C 1
ATOM 832 O O . ALA A 1 110 ? 12.439 -2.448 -2.562 1.00 91.38 110 ALA A O 1
ATOM 833 N N . GLU A 1 111 ? 13.515 -4.406 -2.294 1.00 94.50 111 GLU A N 1
ATOM 834 C CA . GLU A 1 111 ? 12.373 -5.181 -1.785 1.00 94.50 111 GLU A CA 1
ATOM 835 C C . GLU A 1 111 ? 11.547 -4.433 -0.727 1.00 94.50 111 GLU A C 1
ATOM 837 O O . GLU A 1 111 ? 10.322 -4.345 -0.845 1.00 94.50 111 GLU A O 1
ATOM 842 N N . ALA A 1 112 ? 12.193 -3.854 0.292 1.00 95.75 112 ALA A N 1
ATOM 843 C CA . ALA A 1 112 ? 11.491 -3.148 1.366 1.00 95.75 112 ALA A CA 1
ATOM 844 C C . ALA A 1 112 ? 10.722 -1.918 0.849 1.00 95.75 112 ALA A C 1
ATOM 846 O O . ALA A 1 112 ? 9.582 -1.674 1.251 1.00 95.75 112 ALA A O 1
ATOM 847 N N . GLY A 1 113 ? 11.329 -1.167 -0.076 1.00 96.88 113 GLY A N 1
ATOM 848 C CA . GLY A 1 113 ? 10.727 0.018 -0.685 1.00 96.88 113 GLY A CA 1
ATOM 849 C C . GLY A 1 1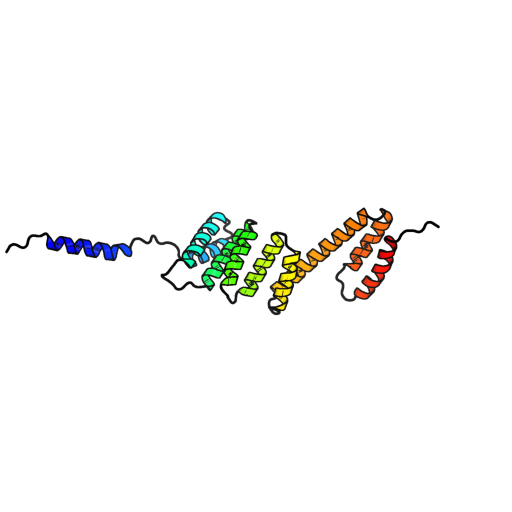13 ? 9.562 -0.324 -1.612 1.00 96.88 113 GLY A C 1
ATOM 850 O O . GLY A 1 113 ? 8.503 0.297 -1.517 1.00 96.88 113 GLY A O 1
ATOM 851 N N . LEU A 1 114 ? 9.731 -1.341 -2.461 1.00 97.81 114 LEU A N 1
ATOM 852 C CA . LEU A 1 114 ? 8.684 -1.830 -3.362 1.00 97.81 114 LEU A CA 1
ATOM 853 C C . LEU A 1 114 ? 7.507 -2.422 -2.581 1.00 97.81 114 LEU A C 1
ATOM 855 O O . LEU A 1 114 ? 6.356 -2.102 -2.872 1.00 97.81 114 LEU A O 1
ATOM 859 N N . SER A 1 115 ? 7.795 -3.212 -1.542 1.00 97.94 115 SER A N 1
ATOM 860 C CA . SER A 1 115 ? 6.771 -3.771 -0.658 1.00 97.94 115 SER A CA 1
ATOM 861 C C . SER A 1 115 ? 5.968 -2.659 0.005 1.00 97.94 115 SER A C 1
ATOM 863 O O . SER A 1 115 ? 4.746 -2.673 -0.050 1.00 97.94 115 SER A O 1
ATOM 865 N N . HIS A 1 116 ? 6.629 -1.649 0.573 1.00 98.31 116 HIS A N 1
ATOM 866 C CA . HIS A 1 116 ? 5.932 -0.509 1.164 1.00 98.31 116 HIS A CA 1
ATOM 867 C C . HIS A 1 116 ? 5.031 0.217 0.167 1.00 98.31 116 HIS A C 1
ATOM 869 O O . HIS A 1 116 ? 3.882 0.505 0.492 1.00 98.31 116 HIS A O 1
ATOM 875 N N . LEU A 1 117 ? 5.523 0.488 -1.044 1.00 98.00 117 LEU A N 1
ATOM 876 C CA . LEU A 1 117 ? 4.723 1.153 -2.069 1.00 98.00 117 LEU A CA 1
ATOM 877 C C . LEU A 1 117 ? 3.487 0.324 -2.449 1.00 98.00 117 LEU A C 1
ATOM 879 O O . LEU A 1 117 ? 2.387 0.866 -2.536 1.00 98.00 117 LEU A O 1
ATOM 883 N N . LYS A 1 118 ? 3.648 -0.998 -2.580 1.00 98.38 118 LYS A N 1
ATOM 884 C CA . LYS A 1 118 ? 2.540 -1.920 -2.848 1.00 98.38 118 LYS A CA 1
ATOM 885 C C . LYS A 1 118 ? 1.486 -1.858 -1.745 1.00 98.38 118 LYS A C 1
ATOM 887 O O . LYS A 1 118 ? 0.299 -1.801 -2.043 1.00 98.38 118 LYS A O 1
ATOM 892 N N . LEU A 1 119 ? 1.908 -1.828 -0.482 1.00 98.38 119 LEU A N 1
ATOM 893 C CA . LEU A 1 119 ? 0.992 -1.751 0.659 1.00 98.38 119 LEU A CA 1
ATOM 894 C C . LEU A 1 119 ? 0.233 -0.425 0.726 1.00 98.38 119 LEU A C 1
ATOM 896 O O . LEU A 1 119 ? -0.938 -0.419 1.097 1.00 98.38 119 LEU A O 1
ATOM 900 N N . VAL A 1 120 ? 0.868 0.683 0.334 1.00 98.25 120 VAL A N 1
ATOM 901 C CA . VAL A 1 120 ? 0.169 1.965 0.170 1.00 98.25 120 VAL A CA 1
ATOM 902 C C . VAL A 1 120 ? -0.933 1.822 -0.881 1.00 98.25 120 VAL A C 1
ATOM 904 O O . VAL A 1 120 ? -2.079 2.157 -0.606 1.00 98.25 120 VAL A O 1
ATOM 907 N N . TYR A 1 121 ? -0.633 1.251 -2.050 1.00 98.38 121 TYR A N 1
ATOM 908 C CA . TYR A 1 121 ? -1.640 1.061 -3.102 1.00 98.38 121 TYR A CA 1
ATOM 909 C C . TYR A 1 121 ? -2.746 0.082 -2.709 1.00 98.38 121 TYR A C 1
ATOM 911 O O . TYR A 1 121 ? -3.901 0.313 -3.046 1.00 98.38 121 TYR A O 1
ATOM 919 N N . GLN A 1 122 ? -2.427 -0.960 -1.943 1.00 98.12 122 GLN A N 1
ATOM 920 C CA . GLN A 1 122 ? -3.424 -1.880 -1.395 1.00 98.12 122 GLN A CA 1
ATOM 921 C C . GLN A 1 122 ? -4.397 -1.165 -0.444 1.00 98.12 122 GLN A C 1
ATOM 923 O O . GLN A 1 122 ? -5.604 -1.412 -0.491 1.00 98.12 122 GLN A O 1
ATOM 928 N N . ALA A 1 123 ? -3.891 -0.261 0.399 1.00 96.94 123 ALA A N 1
ATOM 929 C CA . ALA A 1 123 ? -4.728 0.541 1.285 1.00 96.94 123 ALA A CA 1
ATOM 930 C C . ALA A 1 123 ? -5.629 1.516 0.504 1.00 96.94 123 ALA A C 1
ATOM 932 O O . ALA A 1 123 ? -6.808 1.652 0.843 1.00 96.94 123 ALA A O 1
ATOM 933 N N . GLU A 1 124 ? -5.103 2.147 -0.552 1.00 96.50 124 GLU A N 1
ATOM 934 C CA . GLU A 1 124 ? -5.856 3.055 -1.432 1.00 96.50 124 GLU A CA 1
ATOM 935 C C . GLU A 1 124 ? -6.913 2.325 -2.285 1.00 96.50 124 GLU A C 1
ATOM 937 O O . GLU A 1 124 ? -8.013 2.846 -2.468 1.00 96.50 124 GLU A O 1
ATOM 942 N N . ASP A 1 125 ? -6.649 1.087 -2.726 1.00 96.62 125 ASP A N 1
ATOM 943 C CA . ASP A 1 125 ? -7.638 0.220 -3.404 1.00 96.62 125 ASP A CA 1
ATOM 944 C C . ASP A 1 125 ? -8.768 -0.238 -2.455 1.00 96.62 125 ASP A C 1
ATOM 946 O O . ASP A 1 125 ? -9.794 -0.766 -2.886 1.00 96.62 125 ASP A O 1
ATOM 950 N N . GLY A 1 126 ? -8.610 0.002 -1.149 1.00 94.12 126 GLY A N 1
ATOM 951 C CA . GLY A 1 126 ? -9.640 -0.181 -0.128 1.00 94.12 126 GLY A CA 1
ATOM 952 C C . GLY A 1 126 ? -9.384 -1.326 0.852 1.00 94.12 126 GLY A C 1
ATOM 953 O O . GLY A 1 126 ? -10.097 -1.423 1.853 1.00 94.12 126 GLY A O 1
ATOM 954 N N . ASP A 1 127 ? -8.357 -2.151 0.641 1.00 95.75 127 ASP A N 1
ATOM 955 C CA . ASP A 1 127 ? -7.978 -3.227 1.565 1.00 95.75 127 ASP A CA 1
ATOM 956 C C . ASP A 1 127 ? -7.021 -2.726 2.661 1.00 95.75 127 ASP A C 1
ATOM 958 O O . ASP A 1 127 ? -5.870 -3.150 2.792 1.00 95.75 127 ASP A O 1
ATOM 962 N N . ARG A 1 128 ? -7.510 -1.786 3.477 1.00 94.94 128 ARG A N 1
ATOM 963 C CA . ARG A 1 128 ? -6.728 -1.177 4.569 1.00 94.94 128 ARG A CA 1
ATOM 964 C C . ARG A 1 128 ? -6.331 -2.181 5.648 1.00 94.94 128 ARG A C 1
ATOM 966 O O . ARG A 1 128 ? -5.201 -2.154 6.130 1.00 94.94 128 ARG A O 1
ATOM 973 N N . SER A 1 129 ? -7.238 -3.084 6.014 1.00 94.19 129 SER A N 1
ATOM 974 C CA . SER A 1 129 ? -6.977 -4.101 7.036 1.00 94.19 129 SER A CA 1
ATOM 975 C C . SER A 1 129 ? -5.918 -5.112 6.575 1.00 94.19 129 SER A C 1
ATOM 977 O O . SER A 1 129 ? -5.023 -5.451 7.354 1.00 94.19 129 SER A O 1
ATOM 979 N N . GLY A 1 130 ? -5.975 -5.557 5.312 1.00 96.44 130 GLY A N 1
ATOM 980 C CA . GLY A 1 130 ? -4.935 -6.394 4.713 1.00 96.44 130 GLY A CA 1
ATOM 981 C C . GLY A 1 130 ? -3.594 -5.666 4.627 1.00 96.44 130 GLY A C 1
ATOM 982 O O . GLY A 1 130 ? -2.573 -6.207 5.063 1.00 96.44 130 GLY A O 1
ATOM 983 N N . ALA A 1 131 ? -3.604 -4.407 4.177 1.00 97.81 131 ALA A N 1
ATOM 984 C CA . ALA A 1 131 ? -2.412 -3.565 4.124 1.00 97.81 131 ALA A CA 1
ATOM 985 C C . ALA A 1 131 ? -1.775 -3.359 5.510 1.00 97.81 131 ALA A C 1
ATOM 987 O O . ALA A 1 131 ? -0.554 -3.431 5.637 1.00 97.81 131 ALA A O 1
ATOM 988 N N . LEU A 1 132 ? -2.573 -3.174 6.570 1.00 97.50 132 LEU A N 1
ATOM 989 C CA . LEU A 1 132 ? -2.076 -3.039 7.943 1.00 97.50 132 LEU A CA 1
ATOM 990 C C . LEU A 1 132 ? -1.358 -4.308 8.411 1.00 97.50 132 LEU A C 1
ATOM 992 O O . LEU A 1 132 ? -0.246 -4.231 8.939 1.00 97.50 132 LEU A O 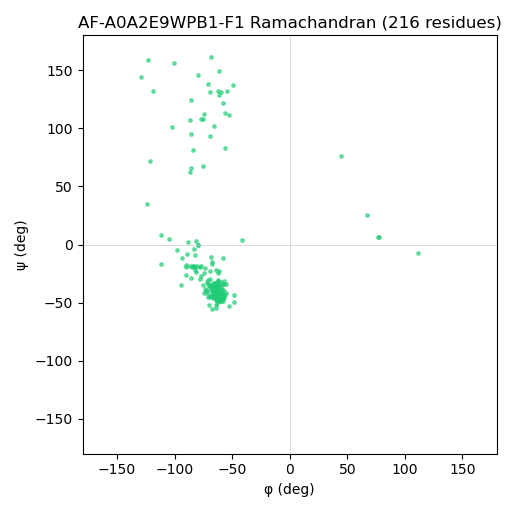1
ATOM 996 N N . LEU A 1 133 ? -1.969 -5.479 8.216 1.00 97.56 133 LEU A N 1
ATOM 997 C CA . LEU A 1 133 ? -1.364 -6.753 8.610 1.00 97.56 133 LEU A CA 1
ATOM 998 C C . LEU A 1 133 ? -0.024 -6.975 7.893 1.00 97.56 133 LEU A C 1
ATOM 1000 O O . LEU A 1 133 ? 0.975 -7.370 8.505 1.00 97.56 133 LEU A O 1
ATOM 1004 N N . ALA A 1 134 ? 0.010 -6.675 6.599 1.00 97.81 134 ALA A N 1
ATOM 1005 C CA . ALA A 1 134 ? 1.217 -6.799 5.805 1.00 97.81 134 ALA A CA 1
ATOM 1006 C C . ALA A 1 134 ? 2.268 -5.730 6.163 1.00 97.81 134 ALA A C 1
ATOM 1008 O O . ALA A 1 134 ? 3.455 -6.046 6.206 1.00 97.81 134 ALA A O 1
ATOM 1009 N N . ALA A 1 135 ? 1.870 -4.507 6.531 1.00 97.75 135 ALA A N 1
ATOM 1010 C CA . ALA A 1 135 ? 2.785 -3.457 6.990 1.00 97.75 135 ALA A CA 1
ATOM 1011 C C . ALA A 1 135 ? 3.455 -3.820 8.323 1.00 97.75 135 ALA A C 1
ATOM 1013 O O . ALA A 1 135 ? 4.646 -3.566 8.507 1.00 97.75 135 ALA A O 1
ATOM 1014 N N . LEU A 1 136 ? 2.722 -4.466 9.236 1.00 97.69 136 LEU A N 1
ATOM 1015 C CA . LEU A 1 136 ? 3.287 -5.016 10.472 1.00 97.69 136 LEU A CA 1
ATOM 1016 C C . LEU A 1 136 ? 4.312 -6.116 10.172 1.00 97.69 136 LEU A C 1
ATOM 1018 O O . LEU A 1 136 ? 5.403 -6.108 10.737 1.00 97.69 136 LEU A O 1
ATOM 1022 N N . THR A 1 137 ? 4.000 -7.001 9.225 1.00 98.06 137 THR A N 1
ATOM 1023 C CA . THR A 1 137 ? 4.932 -8.046 8.776 1.00 98.06 137 THR A CA 1
ATOM 1024 C C . THR A 1 137 ? 6.189 -7.438 8.144 1.00 98.06 137 THR A C 1
ATOM 1026 O O . THR A 1 137 ? 7.305 -7.861 8.444 1.00 98.06 137 THR A O 1
ATOM 1029 N N . LEU A 1 138 ? 6.031 -6.402 7.313 1.00 97.25 138 LEU A N 1
ATOM 1030 C CA . LEU A 1 138 ? 7.139 -5.688 6.679 1.00 97.25 138 LEU A CA 1
ATOM 1031 C C . LEU A 1 138 ? 8.036 -5.005 7.717 1.00 97.25 138 LEU A C 1
ATOM 1033 O O . LEU A 1 138 ? 9.258 -5.098 7.631 1.00 97.25 138 LEU A O 1
ATOM 1037 N N . ARG A 1 139 ? 7.434 -4.358 8.718 1.00 96.94 139 ARG A N 1
ATOM 1038 C CA . ARG A 1 139 ? 8.140 -3.748 9.850 1.00 96.94 139 ARG A CA 1
ATOM 1039 C C . ARG A 1 139 ? 8.973 -4.779 10.606 1.00 96.94 139 ARG A C 1
ATOM 1041 O O . ARG A 1 139 ? 10.122 -4.503 10.937 1.00 96.94 139 ARG A O 1
ATOM 1048 N N . ASP A 1 140 ? 8.399 -5.945 10.882 1.00 96.56 140 ASP A N 1
ATOM 1049 C CA . ASP A 1 140 ? 9.069 -6.993 11.653 1.00 96.56 140 ASP A CA 1
ATOM 1050 C C . ASP A 1 140 ? 10.224 -7.618 10.858 1.00 96.56 140 ASP A C 1
ATOM 1052 O O . ASP A 1 140 ? 11.284 -7.902 11.417 1.00 96.56 140 ASP A O 1
ATOM 1056 N N . ARG A 1 141 ? 10.056 -7.755 9.537 1.00 96.56 141 ARG A N 1
ATOM 1057 C CA . ARG A 1 141 ? 11.102 -8.233 8.626 1.00 96.56 141 ARG A CA 1
ATOM 1058 C C . ARG A 1 141 ? 12.224 -7.210 8.420 1.00 96.56 141 ARG A C 1
ATOM 1060 O O . ARG A 1 141 ? 13.391 -7.591 8.375 1.00 96.56 141 ARG A O 1
ATOM 1067 N N . PHE A 1 142 ? 11.892 -5.921 8.330 1.00 96.31 142 PHE A N 1
ATOM 1068 C CA . PHE A 1 142 ? 12.839 -4.822 8.117 1.00 96.31 142 PHE A CA 1
ATOM 1069 C C . PHE A 1 142 ? 12.769 -3.797 9.262 1.00 96.31 142 PHE A C 1
ATOM 1071 O O . PHE A 1 142 ? 12.323 -2.663 9.067 1.00 96.31 142 PHE A O 1
ATOM 1078 N N . PRO A 1 143 ? 13.272 -4.127 10.466 1.00 94.56 143 PRO A N 1
ATOM 1079 C CA . PRO A 1 143 ? 13.076 -3.299 11.661 1.00 94.56 143 PRO A CA 1
ATOM 1080 C C . PRO A 1 143 ? 13.715 -1.906 11.576 1.00 94.56 143 PRO A C 1
ATOM 1082 O O . PRO A 1 143 ? 13.293 -0.997 12.289 1.00 94.56 143 PRO A O 1
ATOM 1085 N N . LYS A 1 144 ? 14.714 -1.719 10.702 1.00 95.88 144 LYS A N 1
ATOM 1086 C CA . LYS A 1 144 ? 15.385 -0.429 10.456 1.00 95.88 144 LYS A CA 1
ATOM 1087 C C . LYS A 1 144 ? 14.718 0.414 9.361 1.00 95.88 144 LYS A C 1
ATOM 1089 O O . LYS A 1 144 ? 15.111 1.561 9.167 1.00 95.88 144 LYS A O 1
ATOM 1094 N N . PHE A 1 145 ? 13.737 -0.130 8.643 1.00 95.19 145 PHE A N 1
ATOM 1095 C CA . PHE A 1 145 ? 13.046 0.569 7.567 1.00 95.19 145 PHE A CA 1
ATOM 1096 C C . PHE A 1 145 ? 11.898 1.407 8.143 1.00 95.19 145 PHE A C 1
ATOM 1098 O O . PHE A 1 145 ? 10.801 0.917 8.413 1.00 95.19 145 PHE A O 1
ATOM 1105 N N . LEU A 1 146 ? 12.183 2.688 8.390 1.00 95.19 146 LEU A N 1
ATOM 1106 C CA . LEU A 1 146 ? 11.288 3.608 9.102 1.00 95.19 146 LEU A CA 1
ATOM 1107 C C . LEU A 1 146 ? 9.908 3.731 8.447 1.00 95.19 146 LEU A C 1
ATOM 1109 O O . LEU A 1 146 ? 8.908 3.837 9.155 1.00 95.19 146 LEU A O 1
ATOM 1113 N N . GLN A 1 147 ? 9.846 3.653 7.119 1.00 95.31 147 GLN A N 1
ATOM 1114 C CA . GLN A 1 147 ? 8.609 3.787 6.358 1.00 95.31 147 GLN A CA 1
ATOM 1115 C C . GLN A 1 147 ? 7.595 2.677 6.692 1.00 95.31 147 GLN A C 1
ATOM 1117 O O . GLN A 1 147 ? 6.392 2.929 6.722 1.00 95.31 147 GLN A O 1
ATOM 1122 N N . ALA A 1 148 ? 8.050 1.465 7.035 1.00 93.75 148 ALA A N 1
ATOM 1123 C CA . ALA A 1 148 ? 7.145 0.403 7.483 1.00 93.75 148 ALA A CA 1
ATOM 1124 C C . ALA A 1 148 ? 6.522 0.707 8.856 1.00 93.75 148 ALA A C 1
ATOM 1126 O O . ALA A 1 148 ? 5.342 0.435 9.072 1.00 93.75 148 ALA A O 1
ATOM 1127 N N . HIS A 1 149 ? 7.276 1.323 9.775 1.00 94.50 149 HIS A N 1
ATOM 1128 C CA . HIS A 1 149 ? 6.738 1.755 11.072 1.00 94.50 149 HIS A CA 1
ATOM 1129 C C . HIS A 1 149 ? 5.707 2.867 10.906 1.00 94.50 149 HIS A C 1
ATOM 1131 O O . HIS A 1 149 ? 4.650 2.823 11.537 1.00 94.50 149 HIS A O 1
ATOM 1137 N N . THR A 1 150 ? 5.996 3.851 10.051 1.00 96.00 150 THR A N 1
ATOM 1138 C CA . THR A 1 150 ? 5.070 4.957 9.785 1.00 96.00 150 THR A CA 1
ATOM 1139 C C . THR A 1 150 ? 3.799 4.466 9.104 1.00 96.00 150 THR A C 1
ATOM 1141 O O . THR A 1 150 ? 2.708 4.853 9.520 1.00 96.00 150 THR A O 1
ATOM 1144 N N . LEU A 1 151 ? 3.911 3.565 8.122 1.00 95.06 151 LEU A N 1
ATOM 1145 C CA . LEU A 1 151 ? 2.755 2.988 7.435 1.00 95.06 151 LEU A CA 1
ATOM 1146 C C . LEU A 1 151 ? 1.893 2.152 8.391 1.00 95.06 151 LEU A C 1
ATOM 1148 O O . LEU A 1 151 ? 0.688 2.352 8.483 1.00 95.06 151 LEU A O 1
ATOM 1152 N N . ALA A 1 152 ? 2.504 1.267 9.183 1.00 95.50 152 ALA A N 1
ATOM 1153 C CA . ALA A 1 152 ? 1.759 0.483 10.166 1.00 95.50 152 A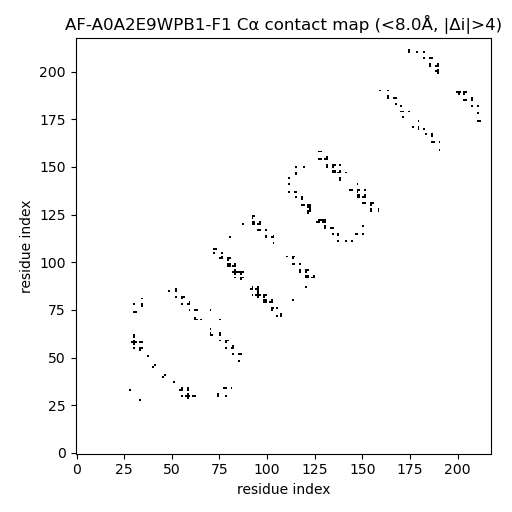LA A CA 1
ATOM 1154 C C . ALA A 1 152 ? 1.083 1.375 11.224 1.00 95.50 152 ALA A C 1
ATOM 1156 O O . ALA A 1 152 ? -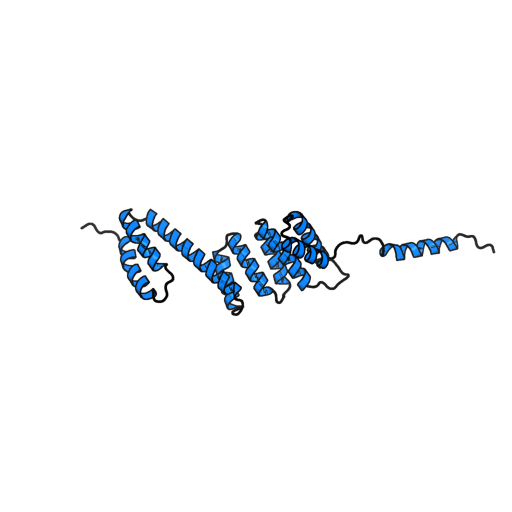0.049 1.119 11.627 1.00 95.50 152 ALA A O 1
ATOM 1157 N N . GLY A 1 153 ? 1.761 2.432 11.681 1.00 92.88 153 GLY A N 1
ATOM 1158 C CA . GLY A 1 153 ? 1.219 3.362 12.670 1.00 92.88 153 GLY A CA 1
ATOM 1159 C C . GLY A 1 153 ? 0.045 4.196 12.152 1.00 92.88 153 GLY A C 1
ATOM 1160 O O . GLY A 1 153 ? -0.916 4.405 12.897 1.00 92.88 153 GLY A O 1
ATOM 1161 N N . THR A 1 154 ? 0.118 4.653 10.900 1.00 94.50 154 THR A N 1
ATOM 1162 C CA . THR A 1 154 ? -0.951 5.416 10.231 1.00 94.50 154 THR A CA 1
ATOM 1163 C C . THR A 1 154 ? -2.169 4.533 9.995 1.00 94.50 154 THR A C 1
ATOM 1165 O O . THR A 1 154 ? -3.220 4.812 10.568 1.00 94.50 154 THR A O 1
ATOM 1168 N N . LEU A 1 155 ? -1.996 3.393 9.316 1.00 95.31 155 LEU A N 1
ATOM 1169 C CA . LEU A 1 155 ? -3.076 2.435 9.059 1.00 95.31 155 LEU A CA 1
ATOM 1170 C C . LEU A 1 155 ? -3.738 1.936 10.353 1.00 95.31 155 LEU A C 1
ATOM 1172 O O . LEU A 1 155 ? -4.960 1.842 10.431 1.00 95.31 155 LEU A O 1
ATOM 1176 N N . ALA A 1 156 ? -2.961 1.667 11.409 1.00 92.62 156 ALA A N 1
ATOM 1177 C CA . ALA A 1 156 ? -3.523 1.256 12.697 1.00 92.62 156 ALA A CA 1
ATOM 1178 C C . ALA A 1 156 ? -4.359 2.360 13.358 1.00 92.62 156 ALA A C 1
ATOM 1180 O O . ALA A 1 156 ? -5.343 2.063 14.036 1.00 92.62 156 ALA A O 1
ATOM 1181 N N . SER A 1 157 ? -3.961 3.624 13.197 1.00 90.69 157 SER A N 1
ATOM 1182 C CA . SER A 1 157 ? -4.702 4.759 13.756 1.00 90.69 157 SER A CA 1
ATOM 1183 C C . SER A 1 157 ? -6.014 4.981 13.000 1.00 90.69 157 SER A C 1
ATOM 1185 O O . SER A 1 157 ? -7.048 5.169 13.636 1.00 90.69 157 SER A O 1
ATOM 1187 N N . GLU A 1 158 ? -5.989 4.867 11.672 1.00 90.81 158 GLU A N 1
ATOM 1188 C CA . GLU A 1 158 ? -7.179 4.953 10.818 1.00 90.81 158 GLU A CA 1
ATOM 1189 C C . GLU A 1 158 ? -8.176 3.820 11.101 1.00 90.81 158 GLU A C 1
ATOM 1191 O O . GLU A 1 158 ? -9.366 4.068 11.296 1.00 90.81 158 GLU A O 1
ATOM 1196 N N . GLU A 1 159 ? -7.705 2.573 11.199 1.00 90.38 159 GLU A N 1
ATOM 1197 C CA . GLU A 1 159 ? -8.556 1.424 11.540 1.00 90.38 159 GLU A CA 1
ATOM 1198 C C . GLU A 1 159 ? -9.162 1.552 12.945 1.00 90.38 159 GLU A C 1
ATOM 1200 O O . GLU A 1 159 ? -10.333 1.221 13.159 1.00 90.38 159 GLU A O 1
ATOM 1205 N N . ALA A 1 160 ? -8.399 2.078 13.909 1.00 89.19 160 ALA A N 1
ATOM 1206 C CA . ALA A 1 160 ? -8.903 2.346 15.252 1.00 89.19 160 ALA A CA 1
ATOM 1207 C C . ALA A 1 160 ? -9.999 3.424 15.249 1.00 89.19 160 ALA A C 1
ATOM 1209 O O . ALA A 1 160 ? -11.027 3.258 15.912 1.00 89.19 160 ALA A O 1
ATOM 1210 N N . GLU A 1 161 ? -9.822 4.500 14.481 1.00 89.31 161 GLU A N 1
ATOM 1211 C CA . GLU A 1 161 ? -10.838 5.539 14.319 1.00 89.31 161 GLU A CA 1
ATOM 1212 C C . GLU A 1 161 ? -12.098 4.988 13.638 1.00 89.31 161 GLU A C 1
ATOM 1214 O O . GLU A 1 161 ? -13.208 5.164 14.147 1.00 89.31 161 GLU A O 1
ATOM 1219 N N . ALA A 1 162 ? -11.945 4.231 12.550 1.00 90.06 162 ALA A N 1
ATOM 1220 C CA . ALA A 1 162 ? -13.060 3.588 11.862 1.00 90.06 162 ALA A CA 1
ATOM 1221 C C . ALA A 1 162 ? -13.806 2.594 12.771 1.00 90.06 162 ALA A C 1
ATOM 1223 O O . ALA A 1 162 ? -15.037 2.500 12.741 1.00 90.06 162 ALA A O 1
ATOM 1224 N N . ALA A 1 163 ? -13.088 1.840 13.607 1.00 90.62 163 ALA A N 1
ATOM 1225 C CA . ALA A 1 163 ? -13.687 0.963 14.609 1.00 90.62 163 ALA A CA 1
ATOM 1226 C C . ALA A 1 163 ? -14.471 1.751 15.673 1.00 90.62 163 ALA A C 1
ATOM 1228 O O . ALA A 1 163 ? -15.591 1.359 16.012 1.00 90.62 163 ALA A O 1
ATOM 1229 N N . LEU A 1 164 ? -13.934 2.878 16.151 1.00 91.00 164 LEU A N 1
ATOM 1230 C CA . LEU A 1 164 ? -14.621 3.757 17.098 1.00 91.00 164 LEU A CA 1
ATOM 1231 C C . LEU A 1 164 ? -15.909 4.334 16.497 1.00 91.00 164 LEU A C 1
ATOM 1233 O O . LEU A 1 164 ? -16.959 4.268 17.137 1.00 91.00 164 LEU A O 1
ATOM 1237 N N . GLN A 1 165 ? -15.868 4.833 15.260 1.00 93.25 165 GLN A N 1
ATOM 1238 C CA . GLN A 1 165 ? -17.058 5.362 14.586 1.00 93.25 165 GLN A CA 1
ATOM 1239 C C . GLN A 1 165 ? -18.133 4.286 14.400 1.00 93.25 165 GLN A C 1
ATOM 1241 O O . GLN A 1 165 ? -19.306 4.518 14.698 1.00 93.25 165 GLN A O 1
ATOM 1246 N N . ARG A 1 166 ? -17.738 3.069 13.999 1.00 93.62 166 ARG A N 1
ATOM 1247 C CA . ARG A 1 166 ? -18.655 1.917 13.923 1.00 93.62 166 ARG A CA 1
ATOM 1248 C C . ARG A 1 166 ? -19.275 1.589 15.283 1.00 93.62 166 ARG A C 1
ATOM 1250 O O . ARG A 1 166 ? -20.472 1.307 15.352 1.00 93.62 166 ARG A O 1
ATOM 1257 N N . ALA A 1 167 ? -18.492 1.638 16.361 1.00 92.44 167 ALA A N 1
ATOM 1258 C CA . ALA A 1 167 ? -18.988 1.398 17.714 1.00 92.44 167 ALA A CA 1
ATOM 1259 C C . ALA A 1 167 ? -19.990 2.477 18.162 1.00 92.44 167 ALA A C 1
ATOM 1261 O O . ALA A 1 167 ? -21.033 2.141 18.728 1.00 92.44 167 ALA A O 1
ATOM 1262 N N . ILE A 1 168 ? -19.719 3.753 17.868 1.00 92.44 168 ILE A N 1
ATOM 1263 C CA . ILE A 1 168 ? -20.625 4.872 18.165 1.00 92.44 168 ILE A CA 1
ATOM 1264 C C . ILE A 1 168 ? -21.937 4.721 17.391 1.00 92.44 168 ILE A C 1
ATOM 1266 O O . ILE A 1 168 ? -23.001 4.736 18.004 1.00 92.44 168 ILE A O 1
ATOM 1270 N N . ALA A 1 169 ? -21.873 4.490 16.077 1.00 93.50 169 ALA A N 1
ATOM 1271 C CA . ALA A 1 169 ? -23.062 4.319 15.241 1.00 93.50 169 ALA A CA 1
ATOM 1272 C C . ALA A 1 169 ? -23.928 3.143 15.716 1.00 93.50 169 ALA A C 1
ATOM 1274 O O . ALA A 1 169 ? -25.148 3.254 15.835 1.00 93.50 169 ALA A O 1
ATOM 1275 N N . LYS A 1 170 ? -23.297 2.014 16.062 1.00 94.38 170 LYS A N 1
ATOM 1276 C CA . LYS A 1 170 ? -24.010 0.864 16.627 1.00 94.38 170 LYS A CA 1
ATOM 1277 C C . LYS A 1 170 ? -24.663 1.210 17.965 1.00 94.38 170 LYS A C 1
ATOM 1279 O O . LYS A 1 170 ? -25.810 0.841 18.188 1.00 94.38 170 LYS A O 1
ATOM 1284 N N . THR A 1 171 ? -23.966 1.950 18.823 1.00 93.12 171 THR A N 1
ATOM 1285 C CA . THR A 1 171 ? -24.504 2.411 20.108 1.00 93.12 171 THR A CA 1
ATOM 1286 C C . THR A 1 171 ? -25.736 3.293 19.910 1.00 93.12 171 THR A C 1
ATOM 1288 O O . THR A 1 171 ? -26.772 3.007 20.509 1.00 93.12 171 THR A O 1
ATOM 1291 N N . ASP A 1 172 ? -25.669 4.266 18.997 1.00 92.75 172 ASP A N 1
ATOM 1292 C CA . ASP A 1 172 ? -26.786 5.156 18.655 1.00 92.75 172 ASP A CA 1
ATOM 1293 C C . ASP A 1 172 ? -28.021 4.404 18.145 1.00 92.75 172 ASP A C 1
ATOM 1295 O O . ASP A 1 172 ? -29.147 4.800 18.437 1.00 92.75 172 ASP A O 1
ATOM 1299 N N . HIS A 1 173 ? -27.826 3.309 17.407 1.00 92.81 173 HIS A N 1
ATOM 1300 C CA . HIS A 1 173 ? -28.927 2.468 16.937 1.00 92.81 173 HIS A CA 1
ATOM 1301 C C . HIS A 1 173 ? -29.511 1.551 18.018 1.00 92.81 173 HIS A C 1
ATOM 1303 O O . HIS A 1 173 ? -30.671 1.158 17.919 1.00 92.81 173 HIS A O 1
ATOM 1309 N N . THR A 1 174 ? -28.717 1.174 19.021 1.00 91.38 174 THR A N 1
ATOM 1310 C CA . THR A 1 174 ? -29.119 0.188 20.041 1.00 91.38 174 THR A CA 1
ATOM 1311 C C . THR A 1 174 ? -29.703 0.805 21.306 1.00 91.38 174 THR A C 1
ATOM 1313 O O . THR A 1 174 ? -30.584 0.204 21.919 1.00 91.38 174 THR A O 1
ATOM 1316 N N . LEU A 1 175 ? -29.210 1.972 21.722 1.00 91.81 175 LEU A N 1
ATOM 1317 C CA . LEU A 1 175 ? -29.565 2.592 22.994 1.00 91.81 175 LEU A CA 1
ATOM 1318 C C . LEU A 1 175 ? -30.611 3.695 22.821 1.00 91.81 175 LEU A C 1
ATOM 1320 O O . LEU A 1 175 ? -30.719 4.340 21.780 1.00 91.81 175 LEU A O 1
ATOM 1324 N N . LEU A 1 176 ? -31.354 3.970 23.896 1.00 91.25 176 LEU A N 1
ATOM 1325 C CA . LEU A 1 176 ? -32.179 5.174 23.974 1.00 91.25 176 LEU A CA 1
ATOM 1326 C C . LEU A 1 176 ? -31.292 6.421 23.873 1.00 91.25 176 LEU A C 1
ATOM 1328 O O . LEU A 1 176 ? -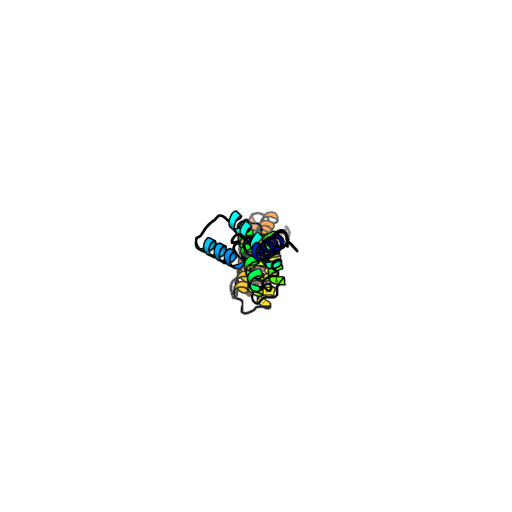30.160 6.426 24.355 1.00 91.25 176 LEU A O 1
ATOM 1332 N N . ARG A 1 177 ? -31.831 7.513 23.313 1.00 90.06 177 ARG A N 1
ATOM 1333 C CA . ARG A 1 177 ? -31.079 8.753 23.038 1.00 90.06 177 ARG A CA 1
ATOM 1334 C C . ARG A 1 177 ? -30.242 9.236 24.229 1.00 90.06 177 ARG A C 1
ATOM 1336 O O . ARG A 1 177 ? -29.097 9.629 24.039 1.00 90.06 177 ARG A O 1
ATOM 1343 N N . GLN A 1 178 ? -30.799 9.198 25.439 1.00 91.00 178 GLN A N 1
ATOM 1344 C CA . GLN A 1 178 ? -30.101 9.626 26.653 1.00 91.00 178 GLN A CA 1
ATOM 1345 C C . GLN A 1 178 ? -28.918 8.709 27.000 1.00 91.00 178 GLN A C 1
ATOM 1347 O O . GLN A 1 178 ? -27.823 9.204 27.251 1.00 91.00 178 GLN A O 1
ATOM 1352 N N . ASP A 1 179 ? -29.121 7.390 26.954 1.00 89.94 179 ASP A N 1
ATOM 1353 C CA . ASP A 1 179 ? -28.074 6.407 27.249 1.00 89.94 179 ASP A CA 1
ATOM 1354 C C . ASP A 1 179 ? -26.973 6.437 26.168 1.00 89.94 179 ASP A C 1
ATOM 1356 O O . ASP A 1 179 ? -25.791 6.329 26.490 1.00 89.94 179 ASP A O 1
ATOM 1360 N N . SER A 1 180 ? -27.327 6.688 24.899 1.00 90.19 180 SER A N 1
ATOM 1361 C CA . SER A 1 180 ? -26.334 6.855 23.828 1.00 90.19 180 SER A CA 1
ATOM 1362 C C . SER A 1 180 ? -25.450 8.091 24.032 1.00 90.19 180 SER A C 1
ATOM 1364 O O . SER A 1 180 ? -24.226 8.021 23.899 1.00 90.19 180 SER A O 1
ATOM 1366 N N . VAL A 1 181 ? -26.042 9.226 24.430 1.00 92.81 181 VAL A N 1
ATOM 1367 C CA . VAL A 1 181 ? -25.280 10.445 24.758 1.00 92.81 181 VAL A CA 1
ATOM 1368 C C . VAL A 1 181 ? -24.286 10.183 25.895 1.00 92.81 181 VAL A C 1
ATOM 1370 O O . VAL A 1 181 ? -23.158 10.667 25.828 1.00 92.81 181 VAL A O 1
ATOM 1373 N N . SER A 1 182 ? -24.660 9.377 26.894 1.00 92.00 182 SER A N 1
ATOM 1374 C CA . SER A 1 182 ? -23.759 8.968 27.979 1.00 92.00 182 SER A CA 1
ATOM 1375 C C . SER A 1 182 ? -22.675 7.975 27.539 1.00 92.00 182 SER A C 1
ATOM 1377 O O . SER A 1 182 ? -21.569 8.013 28.074 1.00 92.00 182 SER A O 1
ATOM 1379 N N . ALA A 1 183 ? -22.950 7.107 26.563 1.00 90.88 183 ALA A N 1
ATOM 1380 C CA . ALA A 1 183 ? -22.007 6.093 26.092 1.00 90.88 183 ALA A CA 1
ATOM 1381 C C . ALA A 1 183 ? -20.879 6.658 25.208 1.00 90.88 183 ALA A C 1
ATOM 1383 O O . ALA A 1 183 ? -19.743 6.186 25.278 1.00 90.88 183 ALA A O 1
ATOM 1384 N N . ARG A 1 184 ? -21.163 7.682 24.393 1.00 90.12 184 ARG A N 1
ATOM 1385 C CA . ARG A 1 184 ? -20.192 8.298 23.466 1.00 90.12 184 ARG A CA 1
ATOM 1386 C C . ARG A 1 184 ? -18.866 8.735 24.117 1.00 90.12 184 ARG A C 1
ATOM 1388 O O . ARG A 1 184 ? -17.821 8.318 23.616 1.00 90.12 184 ARG A O 1
ATOM 1395 N N . PRO A 1 185 ? -18.848 9.529 25.208 1.00 89.94 185 PRO A N 1
ATOM 1396 C CA . PRO A 1 185 ? -17.590 9.933 25.836 1.00 89.94 185 PRO A CA 1
ATOM 1397 C C . PRO A 1 185 ? -16.817 8.739 26.413 1.00 89.94 185 PRO A C 1
ATOM 1399 O O . PRO A 1 185 ? -15.596 8.715 26.312 1.00 89.94 185 PRO A O 1
ATOM 1402 N N . LEU A 1 186 ? -17.507 7.714 26.931 1.00 89.38 186 LEU A N 1
ATOM 1403 C CA . LEU A 1 186 ? -16.869 6.497 27.449 1.00 89.38 186 LEU A CA 1
ATOM 1404 C C . LEU A 1 186 ? -16.139 5.734 26.338 1.00 89.38 186 LEU A C 1
ATOM 1406 O O . LEU A 1 186 ? -14.989 5.335 26.515 1.00 89.38 186 LEU A O 1
ATOM 1410 N N . LEU A 1 187 ? -16.782 5.573 25.177 1.00 89.38 187 LEU A N 1
ATOM 1411 C CA . LEU A 1 187 ? -16.171 4.946 24.002 1.00 89.38 187 LEU A CA 1
ATOM 1412 C C . LEU A 1 187 ? -14.931 5.715 23.534 1.00 89.38 187 LEU A C 1
ATOM 1414 O O . LEU A 1 187 ? -13.895 5.103 23.279 1.00 89.38 187 LEU A O 1
ATOM 1418 N N . ALA A 1 188 ? -15.011 7.047 23.483 1.00 85.69 188 ALA A N 1
ATOM 1419 C CA . ALA A 1 188 ? -13.880 7.891 23.112 1.00 85.69 188 ALA A CA 1
ATOM 1420 C C . ALA A 1 188 ? -12.712 7.759 24.105 1.00 85.69 188 ALA A C 1
ATOM 1422 O O . ALA A 1 188 ? -11.568 7.608 23.685 1.00 85.69 188 ALA A O 1
ATOM 1423 N N . THR A 1 189 ? -12.979 7.750 25.415 1.00 84.81 189 THR A N 1
ATOM 1424 C CA . THR A 1 189 ? -11.939 7.575 26.442 1.00 84.81 189 THR A CA 1
ATOM 1425 C C . THR A 1 189 ? -11.298 6.190 26.390 1.00 84.81 189 THR A C 1
ATOM 1427 O O . THR A 1 189 ? -10.080 6.077 26.513 1.00 84.81 189 THR A O 1
ATOM 1430 N N . ILE A 1 190 ? -12.086 5.134 26.169 1.00 83.50 190 ILE A N 1
ATOM 1431 C CA . ILE A 1 190 ? -11.564 3.767 26.037 1.00 83.50 190 ILE A CA 1
ATOM 1432 C C . ILE A 1 190 ? -10.652 3.653 24.806 1.00 83.50 190 ILE A C 1
ATOM 1434 O O . ILE A 1 190 ? -9.582 3.049 24.889 1.00 83.50 190 ILE A O 1
ATOM 1438 N N . ALA A 1 191 ? -11.050 4.259 23.686 1.00 82.75 191 ALA A N 1
ATOM 1439 C CA . ALA A 1 191 ? -10.295 4.232 22.435 1.00 82.75 191 ALA A CA 1
ATOM 1440 C C . ALA A 1 191 ? -9.093 5.199 22.409 1.00 82.75 191 ALA A C 1
ATOM 1442 O O . ALA A 1 191 ? -8.180 5.019 21.603 1.00 82.75 191 ALA A O 1
ATOM 1443 N N . ALA A 1 192 ? -9.054 6.209 23.283 1.00 77.00 192 ALA A N 1
ATOM 1444 C CA . ALA A 1 192 ? -8.004 7.225 23.293 1.00 77.00 192 ALA A CA 1
ATOM 1445 C C . ALA A 1 192 ? -6.618 6.617 23.541 1.00 77.00 192 ALA A C 1
ATOM 1447 O O . ALA A 1 192 ? -6.404 5.891 24.515 1.00 77.00 192 ALA A O 1
ATOM 1448 N N . ARG A 1 193 ? -5.643 6.945 22.687 1.00 63.56 193 ARG A N 1
ATOM 1449 C CA . ARG A 1 193 ? -4.250 6.485 22.787 1.00 63.56 193 ARG A CA 1
ATOM 1450 C C . ARG A 1 193 ? -3.463 7.390 23.743 1.00 63.56 193 ARG A C 1
ATOM 1452 O O . ARG A 1 193 ? -2.769 8.297 23.307 1.00 63.56 193 ARG A O 1
ATOM 1459 N N . ALA A 1 194 ? -3.586 7.152 25.048 1.00 63.62 194 ALA A N 1
ATOM 1460 C CA . ALA A 1 194 ? -2.842 7.882 26.077 1.00 63.62 194 ALA A CA 1
ATOM 1461 C C . ALA A 1 194 ? -1.941 6.938 26.891 1.00 63.62 194 ALA A C 1
ATOM 1463 O O . ALA A 1 194 ? -2.369 5.870 27.334 1.00 63.62 194 ALA A O 1
ATOM 1464 N N . ALA A 1 195 ? -0.677 7.327 27.076 1.00 52.94 195 ALA A N 1
ATOM 1465 C CA . ALA A 1 195 ? 0.263 6.590 27.918 1.00 52.94 195 ALA A CA 1
ATOM 1466 C C . ALA A 1 195 ? -0.237 6.570 29.373 1.00 52.94 195 ALA A C 1
ATOM 1468 O O . ALA A 1 195 ? -0.648 7.600 29.902 1.00 52.94 195 ALA A O 1
ATOM 1469 N N . GLY A 1 196 ? -0.232 5.395 30.011 1.00 60.84 196 GLY A N 1
ATOM 1470 C CA . GLY A 1 196 ? -0.738 5.222 31.379 1.00 60.84 196 GLY A CA 1
ATOM 1471 C C . GLY A 1 196 ? -2.266 5.180 31.510 1.00 60.84 196 GLY A C 1
ATOM 1472 O O . GLY A 1 196 ? -2.767 5.133 32.629 1.00 60.84 196 GLY A O 1
ATOM 1473 N N . ALA A 1 197 ? -3.015 5.168 30.400 1.00 62.38 197 ALA A N 1
ATOM 1474 C CA . ALA A 1 197 ? -4.478 5.158 30.427 1.00 62.38 197 ALA A CA 1
ATOM 1475 C C . ALA A 1 197 ? -5.105 3.770 30.633 1.00 62.38 197 ALA A C 1
ATOM 1477 O O . ALA A 1 197 ? -6.306 3.702 30.862 1.00 62.38 197 ALA A O 1
ATOM 1478 N N . ASP A 1 198 ? -4.351 2.668 30.592 1.00 65.00 198 ASP A N 1
ATOM 1479 C CA . ASP A 1 198 ? -4.922 1.315 30.729 1.00 65.00 198 ASP A CA 1
ATOM 1480 C C . ASP A 1 198 ? -5.758 1.097 32.008 1.00 65.00 198 ASP A C 1
ATOM 1482 O O . ASP A 1 198 ? -6.859 0.546 31.897 1.00 65.00 198 ASP A O 1
ATOM 1486 N N . PRO A 1 199 ? -5.349 1.582 33.201 1.00 70.56 199 PRO A N 1
ATOM 1487 C CA . PRO A 1 199 ? -6.191 1.514 34.394 1.00 70.56 199 PRO A CA 1
ATOM 1488 C C . PRO A 1 199 ? -7.482 2.330 34.252 1.00 70.56 199 PRO A C 1
ATOM 1490 O O . PRO A 1 199 ? -8.533 1.923 34.742 1.00 70.56 199 PRO A O 1
ATOM 1493 N N . GLU A 1 200 ? -7.418 3.474 33.570 1.00 72.19 200 GLU A N 1
ATOM 1494 C CA . GLU A 1 200 ? -8.568 4.353 33.365 1.00 72.19 200 GLU A CA 1
ATOM 1495 C C . GLU A 1 200 ? -9.534 3.777 32.321 1.00 72.19 200 GLU A C 1
ATOM 1497 O O . GLU A 1 200 ? -10.736 3.715 32.564 1.00 72.19 200 GLU A O 1
ATOM 1502 N N . ARG A 1 201 ? -9.030 3.211 31.218 1.00 75.56 201 ARG A N 1
ATOM 1503 C CA . ARG A 1 201 ? -9.833 2.470 30.229 1.00 75.56 201 ARG A CA 1
ATOM 1504 C C . ARG A 1 201 ? -10.595 1.318 30.884 1.00 75.56 201 ARG A C 1
ATOM 1506 O O . ARG A 1 201 ? -11.786 1.139 30.628 1.00 75.56 201 ARG A O 1
ATOM 1513 N N . ALA A 1 202 ? -9.931 0.566 31.766 1.00 73.44 202 ALA A N 1
ATOM 1514 C CA . ALA A 1 202 ? -10.561 -0.517 32.517 1.00 73.44 202 ALA A CA 1
ATOM 1515 C C . ALA A 1 202 ? -11.687 -0.010 33.439 1.00 73.44 202 ALA A C 1
ATOM 1517 O O . ALA A 1 202 ? -12.740 -0.645 33.525 1.00 73.44 202 ALA A O 1
ATOM 1518 N N . ARG A 1 203 ? -11.511 1.154 34.081 1.00 80.69 203 ARG A N 1
ATOM 1519 C CA . ARG A 1 203 ? -12.554 1.790 34.906 1.00 80.69 203 ARG A CA 1
ATOM 1520 C C . ARG A 1 203 ? -13.758 2.231 34.081 1.00 80.69 203 ARG A C 1
ATOM 1522 O O . ARG A 1 203 ? -14.881 1.996 34.516 1.00 80.69 203 ARG A O 1
ATOM 1529 N N . GLN A 1 204 ? -13.538 2.801 32.897 1.00 84.06 204 GLN A N 1
ATOM 1530 C CA . GLN A 1 204 ? -14.607 3.290 32.017 1.00 84.06 204 GLN A CA 1
ATOM 1531 C C . GLN A 1 204 ? -15.397 2.163 31.323 1.00 84.06 204 GLN A C 1
ATOM 1533 O O . GLN A 1 204 ? -16.549 2.356 30.931 1.00 84.06 204 GLN A O 1
ATOM 1538 N N . ALA A 1 205 ? -14.837 0.953 31.224 1.00 82.19 205 ALA A N 1
ATOM 1539 C CA . ALA A 1 205 ? -15.540 -0.198 30.653 1.00 82.19 205 ALA A CA 1
ATOM 1540 C C . ALA A 1 205 ? -16.755 -0.644 31.492 1.00 82.19 205 ALA A C 1
ATOM 1542 O O . ALA A 1 205 ? -17.770 -1.074 30.942 1.00 82.19 205 ALA A O 1
ATOM 1543 N N . THR A 1 206 ? -16.671 -0.541 32.820 1.00 85.25 206 THR A N 1
ATOM 1544 C CA . THR A 1 206 ? -17.743 -0.944 33.746 1.00 85.25 206 THR A CA 1
ATOM 1545 C C . THR A 1 206 ? -19.024 -0.109 33.596 1.00 85.25 206 THR A C 1
ATOM 1547 O O . THR A 1 206 ? -20.075 -0.711 33.360 1.00 85.25 206 THR A O 1
ATOM 1550 N N . PRO A 1 207 ? -18.996 1.240 33.677 1.00 86.31 207 PRO A N 1
ATOM 1551 C CA . PRO A 1 207 ? -20.193 2.048 33.463 1.00 86.31 207 PRO A CA 1
ATOM 1552 C C . PRO A 1 207 ? -20.741 1.888 32.041 1.00 86.31 207 PRO A C 1
ATOM 1554 O O . PRO A 1 207 ? -21.956 1.816 31.879 1.00 86.31 207 PRO A O 1
ATOM 1557 N N . LEU A 1 208 ? -19.875 1.733 31.028 1.00 88.12 208 LEU A N 1
ATOM 1558 C CA . LEU A 1 208 ? -20.314 1.481 29.654 1.00 88.12 208 LEU A CA 1
ATOM 1559 C C . LEU A 1 208 ? -21.148 0.196 29.556 1.00 88.12 208 LEU A C 1
ATOM 1561 O O . LEU A 1 208 ? -22.228 0.224 28.978 1.00 88.12 208 LEU A O 1
ATOM 1565 N N . ARG A 1 209 ? -20.701 -0.915 30.161 1.00 87.62 209 ARG A N 1
ATOM 1566 C CA . ARG A 1 209 ? -21.465 -2.180 30.190 1.00 87.62 209 ARG A CA 1
ATOM 1567 C C . ARG A 1 209 ? -22.833 -2.018 30.848 1.00 87.62 209 ARG A C 1
ATOM 1569 O O . ARG A 1 209 ? -23.803 -2.590 30.360 1.00 87.62 209 ARG A O 1
ATOM 1576 N N . GLY A 1 210 ? -22.914 -1.225 31.917 1.00 84.19 210 GLY A N 1
ATOM 1577 C CA . GLY A 1 210 ? -24.166 -0.949 32.623 1.00 84.19 210 GLY A CA 1
ATOM 1578 C C . GLY A 1 210 ? -25.254 -0.346 31.729 1.00 84.19 210 GLY A C 1
ATOM 1579 O O . GLY A 1 210 ? -26.427 -0.653 31.924 1.00 84.19 210 GLY A O 1
ATOM 1580 N N . LEU A 1 211 ? -24.879 0.438 30.711 1.00 86.56 211 LEU A N 1
ATOM 1581 C CA . LEU A 1 211 ? -25.827 1.054 29.771 1.00 86.56 211 LEU A CA 1
ATOM 1582 C C . LEU A 1 211 ? -26.516 0.043 28.842 1.00 86.56 211 LEU A C 1
ATOM 1584 O O . LEU A 1 211 ? -27.596 0.328 28.334 1.00 86.56 211 LEU A O 1
ATOM 1588 N N . PHE A 1 212 ? -25.918 -1.133 28.632 1.00 84.62 212 PHE A N 1
ATOM 1589 C CA . PHE A 1 212 ? -26.462 -2.189 27.770 1.00 84.62 212 PHE A CA 1
ATOM 1590 C C . PHE A 1 212 ? -27.223 -3.275 28.543 1.00 84.62 212 PHE A C 1
ATOM 1592 O O . PHE A 1 212 ? -27.791 -4.178 27.928 1.00 84.62 212 PHE A O 1
ATOM 1599 N N . LEU A 1 213 ? -27.233 -3.224 29.880 1.00 85.44 213 LEU A N 1
ATOM 1600 C CA . LEU A 1 213 ? -27.969 -4.189 30.693 1.00 85.44 213 LEU A CA 1
ATOM 1601 C C . LEU A 1 213 ? -29.466 -3.834 30.748 1.00 85.44 213 LEU A C 1
ATOM 1603 O O . LEU A 1 213 ? -29.819 -2.652 30.775 1.00 85.44 213 LEU A O 1
ATOM 1607 N N . PRO A 1 214 ? -30.371 -4.832 30.806 1.00 76.31 214 PRO A N 1
ATOM 1608 C CA . PRO A 1 214 ? -31.795 -4.578 30.978 1.00 76.31 214 PRO A CA 1
ATOM 1609 C C . PRO A 1 214 ? -32.035 -3.790 32.269 1.00 76.31 214 PRO A C 1
ATOM 1611 O O . PRO A 1 214 ? -31.691 -4.247 33.359 1.00 76.31 214 PRO A O 1
ATOM 1614 N N . LYS A 1 215 ? -32.660 -2.613 32.163 1.00 76.38 215 LYS A N 1
ATOM 1615 C CA . LYS A 1 215 ? -33.163 -1.885 33.332 1.00 76.38 215 LYS A CA 1
ATOM 1616 C C . LYS A 1 215 ? -34.338 -2.695 33.882 1.00 76.38 215 LYS A C 1
ATOM 1618 O O . LYS A 1 215 ? -35.452 -2.585 33.371 1.00 76.38 215 LYS A O 1
ATOM 1623 N N . HIS A 1 216 ? -34.083 -3.572 34.854 1.00 61.75 216 HIS A N 1
ATOM 1624 C CA . HIS A 1 216 ? -35.153 -4.268 35.563 1.00 61.75 216 HIS A CA 1
ATOM 1625 C C . HIS A 1 216 ? -36.088 -3.203 36.145 1.00 61.75 216 HIS A C 1
ATOM 1627 O O . HIS A 1 216 ? -35.679 -2.409 36.990 1.00 61.75 216 HIS A O 1
ATOM 1633 N N . ARG A 1 217 ? -37.321 -3.142 35.626 1.00 50.12 217 ARG A N 1
ATOM 1634 C CA . ARG A 1 217 ? -38.389 -2.335 36.212 1.00 50.12 217 ARG A CA 1
ATOM 1635 C C . ARG A 1 217 ? -38.701 -2.950 37.577 1.00 50.12 217 ARG A C 1
ATOM 1637 O O . ARG A 1 217 ? -39.305 -4.020 37.620 1.00 50.12 217 ARG A O 1
ATOM 1644 N N . MET A 1 218 ? -38.211 -2.326 38.647 1.00 41.44 218 MET A N 1
ATOM 1645 C CA . MET A 1 218 ? -38.882 -2.391 39.947 1.00 41.44 218 MET A CA 1
ATOM 1646 C C . MET A 1 218 ? -40.142 -1.535 39.891 1.00 41.44 218 MET A C 1
ATOM 1648 O O . MET A 1 218 ? -40.096 -0.485 39.207 1.00 41.44 218 MET A O 1
#